Protein AF-A0A7V8YDK7-F1 (afdb_monomer_lite)

Secondary structure (DSSP, 8-state):
------S--HHHHTT--EEEEEEEEEEEETTEEEEEEEEEEEEEE-TT--SEETT-GGGEEEEEEEEEEEEEHHHHHHHHH-SSS-SEEEEEEEEETTEEEEEEEETTTTEEEEEEEEEEE-TTS-EEEEEEEEEETTEEESSHHHHHHHHHHHHH-SSS-SEEEETTEEEE-S---SSSS-------EEEEETTEEEEEESPPPHHHHS-PPSEEEEEEEEEEETTEEEEEEEEEEEETTSS-EEE-TTSHHHHHHTTSEEEEEE-SEEEE--TTTTS-------PPP-------------------------

pLDDT: mean 73.41, std 18.76, range [29.61, 96.94]

Foldseek 3Di:
DDDPPQPDDLVRQWQDKKWKKFAFAWEDDQQATKTKHIWTWTWGADVPAGAAELVDQNRTATGTAKTKIKGFQRRVVRLQCGDPQHQWDPWGWFFDFQWIWIWGARVVVRKTKIWIWGWDQDPQQWIKTATDWMAIPNDTDDQPCQVCVVVSCVRAVDQQGQWHDDRRIITGDSGSDPDHPPDDARWDDWGTDRTIIMTMGHDDDPVRVDDDFGWMWIAAHWYHYDQKIFGRKTKTKHQPPGHHHYDHPVCNVVCVVVPRIDIDIDTSDMDRHDPPNPPDPPPPDDDDDDDDDDDDDDDDDDDDDDDDDDDDDD

Sequence (314 aa):
HLPLKAPGGLAEAVGKPVGLEARDLVFHAQGAEIRVSYLSGTLVPAKGGDLVDLEVPSSFEVEIDALEVRISEQSLQGGMTGGDKPPFRDLTVRMDGDSILLDGHAAMMNLPFSFRANPRVTERGALVLELEKARVLGIGVRNFIGAFQKRIESAANKKGHLLDIDQDRLRINPFPFIGPPAIEAKFSSVEVHEHELVARLGELTALEEEKGEPGLVLTGGAIRTGSTVLLGVTLSLRAEHGGPLQIDPERMEQQIEQGYMKQSGRYTTLYLVAPDALKRDPAVSSSAPPGGTDAGNQPGKAPSASETTPAPDR

Structure (mmCIF, N/CA/C/O backbone):
data_AF-A0A7V8YDK7-F1
#
_entry.id   AF-A0A7V8YDK7-F1
#
loop_
_atom_site.group_PDB
_atom_site.id
_atom_site.type_symbol
_atom_site.label_atom_id
_atom_site.label_alt_id
_atom_site.label_comp_id
_atom_site.label_asym_id
_atom_site.label_entity_id
_atom_site.label_seq_id
_atom_site.pdbx_PDB_ins_code
_atom_site.Cartn_x
_atom_site.Cartn_y
_atom_site.Cartn_z
_atom_site.occupancy
_atom_site.B_iso_or_equiv
_atom_site.auth_seq_id
_atom_site.auth_comp_id
_atom_site.auth_asym_id
_atom_site.auth_atom_id
_atom_site.pdbx_PDB_model_num
ATOM 1 N N . HIS A 1 1 ? 39.967 -10.293 -32.160 1.00 36.84 1 HIS A N 1
ATOM 2 C CA . HIS A 1 1 ? 38.818 -9.463 -32.565 1.00 36.84 1 HIS A CA 1
ATOM 3 C C . HIS A 1 1 ? 37.604 -10.358 -32.757 1.00 36.84 1 HIS A C 1
ATOM 5 O O . HIS A 1 1 ? 37.483 -10.994 -33.794 1.00 36.84 1 HIS A O 1
ATOM 11 N N . LEU A 1 2 ? 36.759 -10.476 -31.732 1.00 29.61 2 LEU A N 1
ATOM 12 C CA . LEU A 1 2 ? 35.420 -11.054 -31.868 1.00 29.61 2 LEU A CA 1
ATOM 13 C C . LEU A 1 2 ? 34.464 -9.910 -32.237 1.00 29.61 2 LEU A C 1
ATOM 15 O O . LEU A 1 2 ? 34.575 -8.844 -31.625 1.00 29.61 2 LEU A O 1
ATOM 19 N N . PRO A 1 3 ? 33.559 -10.075 -33.213 1.00 37.09 3 PRO A N 1
ATOM 20 C CA . PRO A 1 3 ? 32.549 -9.066 -33.481 1.00 37.09 3 PRO A CA 1
ATOM 21 C C . PRO A 1 3 ? 31.519 -9.093 -32.345 1.00 37.09 3 PRO A C 1
ATOM 23 O O . PRO A 1 3 ? 30.729 -10.028 -32.229 1.00 37.09 3 PRO A O 1
ATOM 26 N N . LEU A 1 4 ? 31.536 -8.064 -31.494 1.00 33.66 4 LEU A N 1
ATOM 27 C CA . LEU A 1 4 ? 30.421 -7.742 -30.605 1.00 33.66 4 LEU A CA 1
ATOM 28 C C . LEU A 1 4 ? 29.256 -7.286 -31.489 1.00 33.66 4 LEU A C 1
ATOM 30 O O . LEU A 1 4 ? 29.172 -6.127 -31.888 1.00 33.66 4 LEU A O 1
ATOM 34 N N . LYS A 1 5 ? 28.378 -8.222 -31.848 1.00 39.53 5 LYS A N 1
ATOM 35 C CA . LYS A 1 5 ? 27.057 -7.895 -32.378 1.00 39.53 5 LYS A CA 1
ATOM 36 C C . LYS A 1 5 ? 26.301 -7.222 -31.227 1.00 39.53 5 LYS A C 1
ATOM 38 O O . LYS A 1 5 ? 26.055 -7.877 -30.217 1.00 39.53 5 LYS A O 1
ATOM 43 N N . ALA A 1 6 ? 26.022 -5.923 -31.336 1.00 41.91 6 ALA A N 1
ATOM 44 C CA . ALA A 1 6 ? 25.220 -5.209 -30.345 1.00 41.91 6 ALA A CA 1
ATOM 45 C C . ALA A 1 6 ? 23.882 -5.959 -30.161 1.00 41.91 6 ALA A C 1
ATOM 47 O O . ALA A 1 6 ? 23.212 -6.220 -31.167 1.00 41.91 6 ALA A O 1
ATOM 48 N N . PRO A 1 7 ? 23.507 -6.380 -28.940 1.00 44.97 7 PRO A N 1
ATOM 49 C CA . PRO A 1 7 ? 22.217 -7.012 -28.716 1.00 44.97 7 PRO A CA 1
ATOM 50 C C . PRO A 1 7 ? 21.121 -5.947 -28.834 1.00 44.97 7 PRO A C 1
ATOM 52 O O . PRO A 1 7 ? 21.023 -5.081 -27.975 1.00 44.97 7 PRO A O 1
ATOM 55 N N . GLY A 1 8 ? 20.320 -6.032 -29.898 1.00 54.59 8 GLY A N 1
ATOM 56 C CA . GLY A 1 8 ? 19.040 -5.338 -30.069 1.00 54.59 8 GLY A CA 1
ATOM 57 C C . GLY A 1 8 ? 19.110 -3.830 -30.322 1.00 54.59 8 GLY A C 1
ATOM 58 O O . GLY A 1 8 ? 19.598 -3.052 -29.509 1.00 54.59 8 GLY A O 1
ATOM 59 N N . GLY A 1 9 ? 18.576 -3.389 -31.463 1.00 65.19 9 GLY A N 1
ATOM 60 C CA . GLY A 1 9 ? 18.344 -1.963 -31.713 1.00 65.19 9 GLY A CA 1
ATOM 61 C C . GLY A 1 9 ? 17.179 -1.421 -30.877 1.00 65.19 9 GLY A C 1
ATOM 62 O O . GLY A 1 9 ? 16.334 -2.186 -30.418 1.00 65.19 9 GLY A O 1
ATOM 63 N N . LEU A 1 10 ? 17.088 -0.093 -30.735 1.00 65.25 10 LEU A N 1
ATOM 64 C CA . LEU A 1 10 ? 15.978 0.623 -30.074 1.00 65.25 10 LEU A CA 1
ATOM 65 C C . LEU A 1 10 ? 14.591 0.068 -30.450 1.00 65.25 10 LEU A C 1
ATOM 67 O O . LEU A 1 10 ? 13.766 -0.147 -29.571 1.00 65.25 10 LEU A O 1
ATOM 71 N N . ALA A 1 11 ? 14.371 -0.255 -31.728 1.00 68.50 11 ALA A N 1
ATOM 72 C CA . ALA A 1 11 ? 13.118 -0.823 -32.230 1.00 68.50 11 ALA A CA 1
ATOM 73 C C . ALA A 1 11 ? 12.744 -2.191 -31.625 1.00 68.50 11 ALA A C 1
ATOM 75 O O . ALA A 1 11 ? 11.569 -2.529 -31.566 1.00 68.50 11 ALA A O 1
ATOM 76 N N . GLU A 1 12 ? 13.719 -2.984 -31.173 1.00 72.88 12 GLU A N 1
ATOM 77 C CA . GLU A 1 12 ? 13.465 -4.277 -30.529 1.00 72.88 12 GLU A CA 1
ATOM 78 C C . GLU A 1 12 ? 13.206 -4.152 -29.026 1.00 72.88 12 GLU A C 1
ATOM 80 O O . GLU A 1 12 ? 12.703 -5.099 -28.427 1.00 72.88 12 GLU A O 1
ATOM 85 N N . ALA A 1 13 ? 13.596 -3.043 -28.398 1.00 72.69 13 ALA A N 1
ATOM 86 C CA . ALA A 1 13 ? 13.452 -2.817 -26.959 1.00 72.69 13 ALA A CA 1
ATOM 87 C C . ALA A 1 13 ? 12.259 -1.905 -26.620 1.00 72.69 13 ALA A C 1
ATOM 89 O O . ALA A 1 13 ? 11.680 -2.025 -25.543 1.00 72.69 13 ALA A O 1
ATOM 90 N N . VAL A 1 14 ? 11.874 -1.033 -27.555 1.00 78.50 14 VAL A N 1
ATOM 91 C CA . VAL A 1 14 ? 10.652 -0.218 -27.523 1.00 78.50 14 VAL A CA 1
ATOM 92 C C . VAL A 1 14 ? 9.409 -1.102 -27.408 1.00 78.50 14 VAL A C 1
ATOM 94 O O . VAL A 1 14 ? 9.318 -2.157 -28.035 1.00 78.50 14 VAL A O 1
ATOM 97 N N . GLY A 1 15 ? 8.455 -0.675 -26.580 1.00 80.69 15 GLY A N 1
ATOM 98 C CA . GLY A 1 15 ? 7.201 -1.391 -26.336 1.00 80.69 15 GLY A CA 1
ATOM 99 C C . GLY A 1 15 ? 7.329 -2.670 -25.500 1.00 80.69 15 GLY A C 1
ATOM 100 O O . GLY A 1 15 ? 6.311 -3.287 -25.193 1.00 80.69 15 GLY A O 1
ATOM 101 N N . LYS A 1 16 ? 8.545 -3.087 -25.115 1.00 87.00 16 LYS A N 1
ATOM 102 C CA . LYS A 1 16 ? 8.729 -4.237 -24.223 1.00 87.00 16 LYS A CA 1
ATOM 103 C C . LYS A 1 16 ? 8.537 -3.834 -22.758 1.00 87.00 16 LYS A C 1
ATOM 105 O O . LYS A 1 16 ? 9.036 -2.776 -22.369 1.00 87.00 16 LYS A O 1
ATOM 110 N N . PRO A 1 17 ? 7.905 -4.695 -21.941 1.00 90.19 17 PRO A N 1
ATOM 111 C CA . PRO A 1 17 ? 7.862 -4.502 -20.501 1.00 90.19 17 PRO A CA 1
ATOM 112 C C . PRO A 1 17 ? 9.265 -4.459 -19.891 1.00 90.19 17 PRO A C 1
ATOM 114 O O . PRO A 1 17 ? 10.200 -5.106 -20.378 1.00 90.19 17 PRO A O 1
ATOM 117 N N . VAL A 1 18 ? 9.392 -3.706 -18.807 1.00 90.56 18 VAL A N 1
ATOM 118 C CA . VAL A 1 18 ? 10.588 -3.658 -17.965 1.00 90.56 18 VAL A CA 1
ATOM 119 C C . VAL A 1 18 ? 10.281 -4.449 -16.701 1.00 90.56 18 VAL A C 1
ATOM 121 O O . VAL A 1 18 ? 9.333 -4.122 -15.997 1.00 90.56 18 VAL A O 1
ATOM 124 N N . GLY A 1 19 ? 11.057 -5.490 -16.412 1.00 91.56 19 GLY A N 1
ATOM 125 C CA . GLY A 1 19 ? 10.928 -6.251 -15.173 1.00 91.56 19 GLY A CA 1
ATOM 126 C C . GLY A 1 19 ? 11.215 -5.370 -13.962 1.00 91.56 19 GLY A C 1
ATOM 127 O O . GLY A 1 19 ? 12.108 -4.524 -14.011 1.00 91.56 19 GLY A O 1
ATOM 128 N N . LEU A 1 20 ? 10.455 -5.572 -12.896 1.00 90.81 20 LEU A N 1
ATOM 129 C CA . LEU A 1 20 ? 10.477 -4.795 -11.668 1.00 90.81 20 LEU A CA 1
ATOM 130 C C . LEU A 1 20 ? 10.608 -5.760 -10.490 1.00 90.81 20 LEU A C 1
ATOM 132 O O . LEU A 1 20 ? 9.746 -6.606 -10.282 1.00 90.81 20 LEU A O 1
ATOM 136 N N . GLU A 1 21 ? 11.661 -5.599 -9.699 1.00 90.75 21 GLU A N 1
ATOM 137 C CA . GLU A 1 21 ? 11.822 -6.291 -8.422 1.00 90.75 21 GLU A CA 1
ATOM 138 C C . GLU A 1 21 ? 12.184 -5.282 -7.343 1.00 90.75 21 GLU A C 1
ATOM 140 O O . GLU A 1 21 ? 13.037 -4.419 -7.551 1.00 90.75 21 GLU A O 1
ATOM 145 N N . ALA A 1 22 ? 11.574 -5.390 -6.171 1.00 88.25 22 ALA A N 1
ATOM 146 C CA . ALA A 1 22 ? 11.917 -4.552 -5.042 1.00 88.25 22 ALA A CA 1
ATOM 147 C C . ALA A 1 22 ? 11.916 -5.313 -3.722 1.00 88.25 22 ALA A C 1
ATOM 149 O O . ALA A 1 22 ? 11.142 -6.248 -3.521 1.00 88.25 22 ALA A O 1
ATOM 150 N N . ARG A 1 23 ? 12.794 -4.888 -2.815 1.00 89.00 23 ARG A N 1
ATOM 151 C CA . ARG A 1 23 ? 12.974 -5.465 -1.483 1.00 89.00 23 ARG A CA 1
ATOM 152 C C . ARG A 1 23 ? 13.162 -4.367 -0.459 1.00 89.00 23 ARG A C 1
ATOM 154 O O . ARG A 1 23 ? 13.917 -3.426 -0.706 1.00 89.00 23 ARG A O 1
ATOM 161 N N . ASP A 1 24 ? 12.498 -4.521 0.682 1.00 88.75 24 ASP A N 1
ATOM 162 C CA . ASP A 1 24 ? 12.558 -3.589 1.810 1.00 88.75 24 ASP A CA 1
ATOM 163 C C . ASP A 1 24 ? 12.412 -2.122 1.366 1.00 88.75 24 ASP A C 1
ATOM 165 O O . ASP A 1 24 ? 13.267 -1.272 1.635 1.00 88.75 24 ASP A O 1
ATOM 169 N N . LEU A 1 25 ? 11.327 -1.826 0.648 1.00 87.19 25 LEU A N 1
ATOM 170 C CA . LEU A 1 25 ? 10.961 -0.451 0.332 1.00 87.19 25 LEU A CA 1
ATOM 171 C C . LEU A 1 25 ? 10.114 0.139 1.450 1.00 87.19 25 LEU A C 1
ATOM 173 O O . LEU A 1 25 ? 9.298 -0.541 2.076 1.00 87.19 25 LEU A O 1
ATOM 177 N N . VAL A 1 26 ? 10.256 1.439 1.649 1.00 88.25 26 VAL A N 1
ATOM 178 C CA . VAL A 1 26 ? 9.388 2.212 2.526 1.00 88.25 26 VAL A CA 1
ATOM 179 C C . VAL A 1 26 ? 8.804 3.364 1.729 1.00 88.25 26 VAL A C 1
ATOM 181 O O . VAL A 1 26 ? 9.540 4.195 1.199 1.00 88.25 26 VAL A O 1
ATOM 184 N N . PHE A 1 27 ? 7.478 3.409 1.668 1.00 84.06 27 PHE A N 1
ATOM 185 C CA . PHE A 1 27 ? 6.721 4.500 1.075 1.00 84.06 27 PHE A CA 1
ATOM 186 C C . PHE A 1 27 ? 6.129 5.367 2.178 1.00 84.06 27 PHE A C 1
ATOM 188 O O . PHE A 1 27 ? 5.518 4.856 3.118 1.00 84.06 27 PHE A O 1
ATOM 195 N N . HIS A 1 28 ? 6.262 6.681 2.037 1.00 80.06 28 HIS A N 1
ATOM 196 C CA . HIS A 1 28 ? 5.581 7.637 2.907 1.00 80.06 28 HIS A CA 1
ATOM 197 C C . HIS A 1 28 ? 4.391 8.219 2.170 1.00 80.06 28 HIS A C 1
ATOM 199 O O . HIS A 1 28 ? 4.539 8.800 1.099 1.00 80.06 28 HIS A O 1
ATOM 205 N N . ALA A 1 29 ? 3.205 8.082 2.752 1.00 74.25 29 ALA A N 1
ATOM 206 C CA . ALA A 1 29 ? 2.006 8.689 2.206 1.00 74.25 29 ALA A CA 1
ATOM 207 C C . ALA A 1 29 ? 1.092 9.159 3.333 1.00 74.25 29 ALA A C 1
ATOM 209 O O . ALA A 1 29 ? 0.622 8.366 4.144 1.00 74.25 29 ALA A O 1
ATOM 210 N N . GLN A 1 30 ? 0.814 10.465 3.364 1.00 73.25 30 GLN A N 1
ATOM 211 C CA . GLN A 1 30 ? -0.229 11.057 4.215 1.00 73.25 30 GLN A CA 1
ATOM 212 C C . GLN A 1 30 ? -0.104 10.718 5.706 1.00 73.25 30 GLN A C 1
ATOM 214 O O . GLN A 1 30 ? -1.088 10.429 6.382 1.00 73.25 30 GLN A O 1
ATOM 219 N N . GLY A 1 31 ? 1.123 10.761 6.225 1.00 77.19 31 GLY A N 1
ATOM 220 C CA . GLY A 1 31 ? 1.405 10.463 7.630 1.00 77.19 31 GLY A CA 1
ATOM 221 C C . GLY A 1 31 ? 1.482 8.970 7.954 1.00 77.19 31 GLY A C 1
ATOM 222 O O . GLY A 1 31 ? 1.648 8.631 9.122 1.00 77.19 31 GLY A O 1
ATOM 223 N N . ALA A 1 32 ? 1.391 8.092 6.953 1.00 84.44 32 ALA A N 1
ATOM 224 C CA . ALA A 1 32 ? 1.609 6.661 7.095 1.00 84.44 32 ALA A CA 1
ATOM 225 C C . ALA A 1 32 ? 2.930 6.224 6.451 1.00 84.44 32 ALA A C 1
ATOM 227 O O . ALA A 1 32 ? 3.281 6.675 5.358 1.00 84.44 32 ALA A O 1
ATOM 228 N N . GLU A 1 33 ? 3.616 5.298 7.119 1.00 88.31 33 GLU A N 1
ATOM 229 C CA . GLU A 1 33 ? 4.762 4.564 6.585 1.00 88.31 33 GLU A CA 1
ATOM 230 C C . GLU A 1 33 ? 4.293 3.185 6.102 1.00 88.31 33 GLU A C 1
ATOM 232 O O . GLU A 1 33 ? 3.793 2.372 6.883 1.00 88.31 33 GLU A O 1
ATOM 237 N N . ILE A 1 34 ? 4.439 2.911 4.814 1.00 89.25 34 ILE A N 1
ATOM 238 C CA . ILE A 1 34 ? 3.985 1.676 4.182 1.00 89.25 34 ILE A CA 1
ATOM 239 C C . ILE A 1 34 ? 5.224 0.890 3.789 1.00 89.25 34 ILE A C 1
ATOM 241 O O . ILE A 1 34 ? 6.004 1.324 2.940 1.00 89.25 34 ILE A O 1
ATOM 245 N N . ARG A 1 35 ? 5.424 -0.262 4.427 1.00 91.88 35 ARG A N 1
ATOM 246 C CA . ARG A 1 35 ? 6.592 -1.103 4.177 1.00 91.88 35 ARG A CA 1
ATOM 247 C C . ARG A 1 35 ? 6.248 -2.138 3.131 1.00 91.88 35 ARG A C 1
ATOM 249 O O . ARG A 1 35 ? 5.309 -2.906 3.308 1.00 91.88 35 ARG A O 1
ATOM 256 N N . VAL A 1 36 ? 7.020 -2.187 2.062 1.00 91.25 36 VAL A N 1
ATOM 257 C CA . VAL A 1 36 ? 6.948 -3.254 1.070 1.00 91.25 36 VAL A CA 1
ATOM 258 C C . VAL A 1 36 ? 8.141 -4.160 1.298 1.00 91.25 36 VAL A C 1
ATOM 260 O O . VAL A 1 36 ? 9.280 -3.780 1.040 1.00 91.25 36 VAL A O 1
ATOM 263 N N . SER A 1 37 ? 7.873 -5.353 1.819 1.00 91.31 37 SER A N 1
ATOM 264 C CA . SER A 1 37 ? 8.931 -6.327 2.113 1.00 91.31 37 SER A CA 1
ATOM 265 C C . SER A 1 37 ? 9.485 -6.906 0.814 1.00 91.31 37 SER A C 1
ATOM 267 O O . SER A 1 37 ? 10.695 -7.046 0.647 1.00 91.31 37 SER A O 1
ATOM 269 N N . TYR A 1 38 ? 8.585 -7.173 -0.132 1.00 90.12 38 TYR A N 1
ATOM 270 C CA . TYR A 1 38 ? 8.907 -7.646 -1.467 1.00 90.12 38 TYR A CA 1
ATOM 271 C C . TYR A 1 38 ? 7.867 -7.166 -2.484 1.00 90.12 38 TYR A C 1
ATOM 273 O O . TYR A 1 38 ? 6.687 -7.062 -2.142 1.00 90.12 38 TYR A O 1
ATOM 281 N N . LEU A 1 39 ? 8.306 -6.910 -3.716 1.00 90.62 39 LEU A N 1
ATOM 282 C CA . LEU A 1 39 ? 7.466 -6.653 -4.885 1.00 90.62 39 LEU A CA 1
ATOM 283 C C . LEU A 1 39 ? 8.131 -7.265 -6.127 1.00 90.62 39 LEU A C 1
ATOM 285 O O . LEU A 1 39 ? 9.279 -6.930 -6.414 1.00 90.62 39 LEU A O 1
ATOM 289 N N . SER A 1 40 ? 7.407 -8.090 -6.883 1.00 91.25 40 SER A N 1
ATOM 290 C CA . SER A 1 40 ? 7.703 -8.425 -8.284 1.00 91.25 40 SER A CA 1
ATOM 291 C C . SER A 1 40 ? 6.627 -7.883 -9.201 1.00 91.25 40 SER A C 1
ATOM 293 O O . SER A 1 40 ? 5.446 -7.801 -8.852 1.00 91.25 40 SER A O 1
ATOM 295 N N . GLY A 1 41 ? 7.038 -7.536 -10.410 1.00 91.38 41 GLY A N 1
ATOM 296 C CA . GLY A 1 41 ? 6.113 -7.161 -11.454 1.00 91.38 41 GLY A CA 1
ATOM 297 C C . GLY A 1 41 ? 6.806 -6.712 -12.723 1.00 91.38 41 GLY A C 1
ATOM 298 O O . GLY A 1 41 ? 7.991 -6.969 -12.962 1.00 91.38 41 GLY A O 1
ATOM 299 N N . THR A 1 42 ? 6.063 -5.959 -13.524 1.00 92.12 42 THR A N 1
ATOM 300 C CA . THR A 1 42 ? 6.571 -5.320 -14.730 1.00 92.12 42 THR A CA 1
ATOM 301 C C . THR A 1 42 ? 6.024 -3.905 -14.895 1.00 92.12 42 THR A C 1
ATOM 303 O O . THR A 1 42 ? 4.900 -3.586 -14.511 1.00 92.12 42 THR A O 1
ATOM 306 N N . LEU A 1 43 ? 6.843 -3.034 -15.478 1.00 90.62 43 LEU A N 1
ATOM 307 C CA . LEU A 1 43 ? 6.427 -1.736 -15.989 1.00 90.62 43 LEU A CA 1
ATOM 308 C C . LEU A 1 43 ? 6.056 -1.917 -17.459 1.00 90.62 43 LEU A C 1
ATOM 310 O O . LEU A 1 43 ? 6.914 -2.247 -18.286 1.00 90.62 43 LEU A O 1
ATOM 314 N N . VAL A 1 44 ? 4.790 -1.697 -17.789 1.00 90.06 44 VAL A N 1
ATOM 315 C CA . VAL A 1 44 ? 4.258 -1.842 -19.145 1.00 90.06 44 VAL A CA 1
ATOM 316 C C . VAL A 1 44 ? 4.037 -0.451 -19.731 1.00 90.06 44 VAL A C 1
ATOM 318 O O . VAL A 1 44 ? 3.344 0.352 -19.110 1.00 90.06 44 VAL A O 1
ATOM 321 N N . PRO A 1 45 ? 4.593 -0.114 -20.909 1.00 88.25 45 PRO A N 1
ATOM 322 C CA . PRO A 1 45 ? 4.290 1.154 -21.564 1.00 88.25 45 PRO A CA 1
ATOM 323 C C . PRO A 1 45 ? 2.778 1.344 -21.738 1.00 88.25 45 PRO A C 1
ATOM 325 O O . PRO A 1 45 ? 2.076 0.444 -22.202 1.00 88.25 45 PRO A O 1
ATOM 328 N N . ALA A 1 46 ? 2.277 2.527 -21.390 1.00 85.06 46 ALA A N 1
ATOM 329 C CA . ALA A 1 46 ? 0.865 2.853 -21.512 1.00 85.06 46 ALA A CA 1
ATOM 330 C C . ALA A 1 46 ? 0.410 2.743 -22.975 1.00 85.06 46 ALA A C 1
ATOM 332 O O . ALA A 1 46 ? 1.178 2.961 -23.916 1.00 85.06 46 ALA A O 1
ATOM 333 N N . LYS A 1 47 ? -0.870 2.428 -23.189 1.00 74.81 47 LYS A N 1
ATOM 334 C CA . LYS A 1 47 ? -1.421 2.158 -24.524 1.00 74.81 47 LYS A CA 1
ATOM 335 C C . LYS A 1 47 ? -1.144 3.303 -25.515 1.00 74.81 47 LYS A C 1
ATOM 337 O O . LYS A 1 47 ? -1.700 4.392 -25.397 1.00 74.81 47 LYS A O 1
ATOM 342 N N . GLY A 1 48 ? -0.337 3.022 -26.542 1.00 70.75 48 GLY A N 1
ATOM 343 C CA . GLY A 1 48 ? 0.053 3.986 -27.583 1.00 70.75 48 GLY A CA 1
ATOM 344 C C . GLY A 1 48 ? 1.327 4.789 -27.285 1.00 70.75 48 GLY A C 1
ATOM 345 O O . GLY A 1 48 ? 1.704 5.625 -28.113 1.00 70.75 48 GLY A O 1
ATOM 346 N N . GLY A 1 49 ? 1.961 4.536 -26.137 1.00 72.75 49 GLY A N 1
ATOM 347 C CA . GLY A 1 49 ? 3.317 4.949 -25.799 1.00 72.75 49 GLY A CA 1
ATOM 348 C C . GLY A 1 49 ? 4.351 3.894 -26.198 1.00 72.75 49 GLY A C 1
ATOM 349 O O . GLY A 1 49 ? 4.049 2.708 -26.301 1.00 72.75 49 GLY A O 1
ATOM 350 N N . ASP A 1 50 ? 5.579 4.355 -26.425 1.00 75.38 50 ASP A N 1
ATOM 351 C CA . ASP A 1 50 ? 6.670 3.528 -26.952 1.00 75.38 50 ASP A CA 1
ATOM 352 C C . ASP A 1 50 ? 7.690 3.136 -25.864 1.00 75.38 50 ASP A C 1
ATOM 354 O O . ASP A 1 50 ? 8.464 2.196 -26.041 1.00 75.38 50 ASP A O 1
ATOM 358 N N . LEU A 1 51 ? 7.713 3.841 -24.727 1.00 85.50 51 LEU A N 1
ATOM 359 C CA . LEU A 1 51 ? 8.713 3.671 -23.670 1.00 85.50 51 LEU A CA 1
ATOM 360 C C . LEU A 1 51 ? 8.112 3.896 -22.282 1.00 85.50 51 LEU A C 1
ATOM 362 O O . LEU A 1 51 ? 7.234 4.741 -22.121 1.00 85.50 51 LEU A O 1
ATOM 366 N N . VAL A 1 52 ? 8.674 3.197 -21.295 1.00 87.06 52 VAL A N 1
ATOM 367 C CA . VAL A 1 52 ? 8.533 3.530 -19.874 1.00 87.06 52 VAL A CA 1
ATOM 368 C C . VAL A 1 52 ? 9.382 4.772 -19.604 1.00 87.06 52 VAL A C 1
ATOM 370 O O . VAL A 1 52 ? 10.601 4.723 -19.752 1.00 87.06 52 VAL A O 1
ATOM 373 N N . ASP A 1 53 ? 8.757 5.885 -19.242 1.00 86.06 53 ASP A N 1
ATOM 374 C CA . ASP A 1 53 ? 9.421 7.148 -18.916 1.00 86.06 53 ASP A CA 1
ATOM 375 C C . ASP A 1 53 ? 9.264 7.434 -17.420 1.00 86.06 53 ASP A C 1
ATOM 377 O O . ASP A 1 53 ? 8.163 7.717 -16.949 1.00 86.06 53 ASP A O 1
ATOM 381 N N . LEU A 1 54 ? 10.362 7.328 -16.665 1.00 79.75 54 LEU A N 1
ATOM 382 C CA . LEU A 1 54 ? 10.331 7.442 -15.201 1.00 79.75 54 LEU A CA 1
ATOM 383 C C . LEU A 1 54 ? 10.006 8.863 -14.715 1.00 79.75 54 LEU A C 1
ATOM 385 O O . LEU A 1 54 ? 9.616 9.027 -13.562 1.00 79.75 54 LEU A O 1
ATOM 389 N N . GLU A 1 55 ? 10.135 9.874 -15.578 1.00 77.81 55 GLU A N 1
ATOM 390 C CA . GLU A 1 55 ? 9.772 11.268 -15.277 1.00 77.81 55 GLU A CA 1
ATOM 391 C C . GLU A 1 55 ? 8.331 11.594 -15.672 1.00 77.81 55 GLU A C 1
ATOM 393 O O . GLU A 1 55 ? 7.771 12.605 -15.246 1.00 77.81 55 GLU A O 1
ATOM 398 N N . VAL A 1 56 ? 7.703 10.724 -16.467 1.00 80.88 56 VAL A N 1
ATOM 399 C CA . VAL A 1 56 ? 6.310 10.855 -16.887 1.00 80.88 56 VAL A CA 1
ATOM 400 C C . VAL A 1 56 ? 5.547 9.625 -16.400 1.00 80.88 56 VAL A C 1
ATOM 402 O O . VAL A 1 56 ? 5.354 8.678 -17.162 1.00 80.88 56 VAL A O 1
ATOM 405 N N . PRO A 1 57 ? 5.050 9.631 -15.152 1.00 76.38 57 PRO A N 1
ATOM 406 C CA . PRO A 1 57 ? 4.345 8.495 -14.560 1.00 76.38 57 PRO A CA 1
ATOM 407 C C . PRO A 1 57 ? 3.142 7.979 -15.377 1.00 76.38 57 PRO A C 1
ATOM 409 O O . PRO A 1 57 ? 2.787 6.811 -15.292 1.00 76.38 57 PRO A O 1
ATOM 412 N N . SER A 1 58 ? 2.528 8.825 -16.219 1.00 81.50 58 SER A N 1
ATOM 413 C CA . SER A 1 58 ? 1.454 8.452 -17.162 1.00 81.50 58 SER A CA 1
ATOM 414 C C . SER A 1 58 ? 1.902 7.636 -18.371 1.00 81.50 58 SER A C 1
ATOM 416 O O . SER A 1 58 ? 1.056 7.181 -19.140 1.00 81.50 58 SER A O 1
ATOM 418 N N . SER A 1 59 ? 3.207 7.468 -18.569 1.00 83.06 59 SER A N 1
ATOM 419 C CA . SER A 1 59 ? 3.770 6.742 -19.705 1.00 83.06 59 SER A CA 1
ATOM 420 C C . SER A 1 59 ? 3.802 5.228 -19.508 1.00 83.06 59 SER A C 1
ATOM 422 O O . SER A 1 59 ? 4.063 4.510 -20.472 1.00 83.06 59 SER A O 1
ATOM 424 N N . PHE A 1 60 ? 3.522 4.732 -18.300 1.00 86.38 60 PHE A N 1
ATOM 425 C CA . PHE A 1 60 ? 3.526 3.307 -17.994 1.00 86.38 60 PHE A CA 1
ATOM 426 C C . PHE A 1 60 ? 2.472 2.923 -16.952 1.00 86.38 60 PHE A C 1
ATOM 428 O O . PHE A 1 60 ? 1.975 3.746 -16.185 1.00 86.38 60 PHE A O 1
ATOM 435 N N . GLU A 1 61 ? 2.142 1.640 -16.944 1.00 86.12 61 GLU A N 1
ATOM 436 C CA . GLU A 1 61 ? 1.347 0.954 -15.934 1.00 86.12 61 GLU A CA 1
ATOM 437 C C . GLU A 1 61 ? 2.266 -0.007 -15.167 1.00 86.12 61 GLU A C 1
ATOM 439 O O . GLU A 1 61 ? 3.288 -0.453 -15.693 1.00 86.12 61 GLU A O 1
ATOM 444 N N . VAL A 1 62 ? 1.930 -0.297 -13.909 1.00 87.06 62 VAL A N 1
ATOM 445 C CA . VAL A 1 62 ? 2.663 -1.270 -13.089 1.00 87.06 62 VAL A CA 1
ATOM 446 C C . VAL A 1 62 ? 1.780 -2.497 -12.926 1.00 87.06 62 VAL A C 1
ATOM 448 O O . VAL A 1 62 ? 0.749 -2.434 -12.256 1.00 87.06 62 VAL A O 1
ATOM 451 N N . GLU A 1 63 ? 2.189 -3.607 -13.525 1.00 88.75 63 GLU A N 1
ATOM 452 C CA . GLU A 1 63 ? 1.570 -4.912 -13.312 1.00 88.75 63 GLU A CA 1
ATOM 453 C C . GLU A 1 63 ? 2.332 -5.620 -12.193 1.00 88.75 63 GLU A C 1
ATOM 455 O O . GLU A 1 63 ? 3.541 -5.803 -12.295 1.00 88.75 63 GLU A O 1
ATOM 460 N N . ILE A 1 64 ? 1.646 -5.963 -11.102 1.00 89.38 64 ILE A N 1
ATOM 461 C CA . ILE A 1 64 ? 2.257 -6.611 -9.936 1.00 89.38 64 ILE A CA 1
ATOM 462 C C . ILE A 1 64 ? 1.943 -8.104 -9.983 1.00 89.38 64 ILE A C 1
ATOM 464 O O . ILE A 1 64 ? 0.770 -8.480 -10.020 1.00 89.38 64 ILE A O 1
ATOM 468 N N . ASP A 1 65 ? 2.989 -8.924 -9.919 1.00 90.12 65 ASP A N 1
ATOM 469 C CA . ASP A 1 65 ? 2.895 -10.384 -9.899 1.00 90.12 65 ASP A CA 1
ATOM 470 C C . ASP A 1 65 ? 2.804 -10.908 -8.461 1.00 90.12 65 ASP A C 1
ATOM 472 O O . ASP A 1 65 ? 1.891 -11.671 -8.134 1.00 90.12 65 ASP A O 1
ATOM 476 N N . ALA A 1 66 ? 3.703 -10.446 -7.585 1.00 91.50 66 ALA A N 1
ATOM 477 C CA . ALA A 1 66 ? 3.665 -10.721 -6.155 1.00 91.50 66 ALA A CA 1
ATOM 478 C C . ALA A 1 66 ? 4.053 -9.487 -5.335 1.00 91.50 66 ALA A C 1
ATOM 480 O O . ALA A 1 66 ? 4.853 -8.646 -5.745 1.00 91.50 66 ALA A O 1
ATOM 481 N N . LEU A 1 67 ? 3.456 -9.355 -4.154 1.00 91.56 67 LEU A N 1
ATOM 482 C CA . LEU A 1 67 ? 3.682 -8.216 -3.271 1.00 91.56 67 LEU A CA 1
ATOM 483 C C . LEU A 1 67 ? 3.367 -8.589 -1.826 1.00 91.56 67 LEU A C 1
ATOM 485 O O . LEU A 1 67 ? 2.317 -9.166 -1.547 1.00 91.56 67 LEU A O 1
ATOM 489 N N . GLU A 1 68 ? 4.220 -8.157 -0.899 1.00 93.38 68 GLU A N 1
ATOM 490 C CA . GLU A 1 68 ? 3.920 -8.158 0.533 1.00 93.38 68 GLU A CA 1
ATOM 491 C C . GLU A 1 68 ? 4.051 -6.747 1.111 1.00 93.38 68 GLU A C 1
ATOM 493 O O . GLU A 1 68 ? 5.137 -6.159 1.136 1.00 93.38 68 GLU A O 1
ATOM 498 N N . VAL A 1 69 ? 2.935 -6.231 1.626 1.00 93.19 69 VAL A N 1
ATOM 499 C CA . VAL A 1 69 ? 2.862 -4.946 2.323 1.00 93.19 69 VAL A CA 1
ATOM 500 C C . VAL A 1 69 ? 2.678 -5.185 3.814 1.00 93.19 69 VAL A C 1
ATOM 502 O O . VAL A 1 69 ? 1.833 -5.982 4.222 1.00 93.19 69 VAL A O 1
ATOM 505 N N . ARG A 1 70 ? 3.428 -4.446 4.629 1.00 94.38 70 ARG A N 1
ATOM 506 C CA . ARG A 1 70 ? 3.277 -4.378 6.081 1.00 94.38 70 ARG A CA 1
ATOM 507 C C . ARG A 1 70 ? 2.902 -2.959 6.490 1.00 94.38 70 ARG A C 1
ATOM 509 O O . ARG A 1 70 ? 3.557 -1.991 6.096 1.00 94.38 70 ARG A O 1
ATOM 516 N N . ILE A 1 71 ? 1.829 -2.840 7.265 1.00 93.88 71 ILE A N 1
ATOM 517 C CA . ILE A 1 71 ? 1.303 -1.563 7.751 1.00 93.88 71 ILE A CA 1
ATOM 518 C C . ILE A 1 71 ? 1.239 -1.628 9.274 1.00 93.88 71 ILE A C 1
ATOM 520 O O . ILE A 1 71 ? 0.457 -2.398 9.828 1.00 93.88 71 ILE A O 1
ATOM 524 N N . SER A 1 72 ? 2.057 -0.831 9.956 1.00 95.25 72 SER A N 1
ATOM 525 C CA . SER A 1 72 ? 2.071 -0.807 11.420 1.00 95.25 72 SER A CA 1
ATOM 526 C C . SER A 1 72 ? 0.829 -0.130 12.005 1.00 95.25 72 SER A C 1
ATOM 528 O O . SER A 1 72 ? 0.134 0.635 11.328 1.00 95.25 72 SER A O 1
ATOM 530 N N . GLU A 1 73 ? 0.579 -0.358 13.296 1.00 95.38 73 GLU A N 1
ATOM 531 C CA . GLU A 1 73 ? -0.428 0.381 14.074 1.00 95.38 73 GLU A CA 1
ATOM 532 C C . GLU A 1 73 ? -0.277 1.900 13.916 1.00 95.38 73 GLU A C 1
ATOM 534 O O . GLU A 1 73 ? -1.248 2.604 13.634 1.00 95.38 73 GLU A O 1
ATOM 539 N N . GLN A 1 74 ? 0.958 2.399 14.032 1.00 93.75 74 GLN A N 1
ATOM 540 C CA . GLN A 1 74 ? 1.270 3.818 13.894 1.00 93.75 74 GLN A CA 1
ATOM 541 C C . GLN A 1 74 ? 0.953 4.331 12.487 1.00 93.75 74 GLN A C 1
ATOM 543 O O . GLN A 1 74 ? 0.420 5.430 12.349 1.00 93.75 74 GLN A O 1
ATOM 548 N N . SER A 1 75 ? 1.244 3.548 11.448 1.00 91.38 75 SER A N 1
ATOM 549 C CA . SER A 1 75 ? 0.952 3.940 10.068 1.00 91.38 75 SER A CA 1
ATOM 550 C C . SER A 1 75 ? -0.544 3.953 9.777 1.00 91.38 75 SER A C 1
ATOM 552 O O . SER A 1 75 ? -1.028 4.883 9.134 1.00 91.38 75 SER A O 1
ATOM 554 N N . LEU A 1 76 ? -1.301 2.978 10.293 1.00 91.56 76 LEU A N 1
ATOM 555 C CA . LEU A 1 76 ? -2.764 3.006 10.223 1.00 91.56 76 LEU A CA 1
ATOM 556 C C . LEU A 1 76 ? -3.323 4.229 10.954 1.00 91.56 76 LEU A C 1
ATOM 558 O O . LEU A 1 76 ? -4.155 4.946 10.401 1.00 91.56 76 LEU A O 1
ATOM 562 N N . GLN A 1 77 ? -2.837 4.511 12.164 1.00 92.31 77 GLN A N 1
ATOM 563 C CA . GLN A 1 77 ? -3.241 5.688 12.928 1.00 92.31 77 GLN A CA 1
ATOM 564 C C . GLN A 1 77 ? -2.936 6.982 12.166 1.00 92.31 77 GLN A C 1
ATOM 566 O O . GLN A 1 77 ? -3.809 7.842 12.034 1.00 92.31 77 GLN A O 1
ATOM 571 N N . GLY A 1 78 ? -1.715 7.108 11.644 1.00 88.81 78 GLY A N 1
ATOM 572 C CA . GLY A 1 78 ? -1.251 8.256 10.877 1.00 88.81 78 GLY A CA 1
ATOM 573 C C . GLY A 1 78 ? -2.084 8.486 9.621 1.00 88.81 78 GLY A C 1
ATOM 574 O O . GLY A 1 78 ? -2.597 9.583 9.433 1.00 88.81 78 GLY A O 1
ATOM 575 N N . GLY A 1 79 ? -2.339 7.450 8.820 1.00 84.56 79 GLY A N 1
ATOM 576 C CA . GLY A 1 79 ? -3.166 7.588 7.617 1.00 84.56 79 GLY A CA 1
ATOM 577 C C . GLY A 1 79 ? -4.653 7.842 7.892 1.00 84.56 79 GLY A C 1
ATOM 578 O O . GLY A 1 79 ? -5.333 8.440 7.063 1.00 84.56 79 GLY A O 1
ATOM 579 N N . MET A 1 80 ? -5.172 7.438 9.057 1.00 86.19 80 MET A N 1
ATOM 580 C CA . MET A 1 80 ? -6.561 7.698 9.468 1.00 86.19 80 MET A CA 1
ATOM 581 C C . MET A 1 80 ? -6.772 9.074 10.117 1.00 86.19 80 MET A C 1
ATOM 583 O O . MET A 1 80 ? -7.905 9.561 10.179 1.00 86.19 80 MET A O 1
ATOM 587 N N . THR A 1 81 ? -5.701 9.691 10.620 1.00 87.94 81 THR A N 1
ATOM 588 C CA . THR A 1 81 ? -5.727 11.009 11.280 1.00 87.94 81 THR A CA 1
ATOM 589 C C . THR A 1 81 ? -5.015 12.101 10.480 1.00 87.94 81 THR A C 1
ATOM 591 O O . THR A 1 81 ? -5.088 13.272 10.851 1.00 87.94 81 THR A O 1
ATOM 594 N N . GLY A 1 82 ? -4.349 11.737 9.384 1.00 81.06 82 GLY A N 1
ATOM 595 C CA . GLY A 1 82 ? -3.599 12.633 8.513 1.00 81.06 82 GLY A CA 1
ATOM 596 C C . GLY A 1 82 ? -4.453 13.372 7.478 1.00 81.06 82 GLY A C 1
ATOM 597 O O . GLY A 1 82 ? -5.604 13.028 7.206 1.00 81.06 82 GLY A O 1
ATOM 598 N N . GLY A 1 83 ? -3.853 14.400 6.872 1.00 75.69 83 GLY A N 1
ATOM 599 C CA . GLY A 1 83 ? -4.479 15.255 5.858 1.00 75.69 83 GLY A CA 1
ATOM 600 C C . GLY A 1 83 ? -5.231 16.466 6.427 1.00 75.69 83 GLY A C 1
ATOM 601 O O . GLY A 1 83 ? -5.350 16.643 7.635 1.00 75.69 83 GLY A O 1
ATOM 602 N N . ASP A 1 84 ? -5.751 17.322 5.541 1.00 74.19 84 ASP A N 1
ATOM 603 C CA . ASP A 1 84 ? -6.392 18.593 5.932 1.00 74.19 84 ASP A CA 1
ATOM 604 C C . ASP A 1 84 ? -7.743 18.413 6.645 1.00 74.19 84 ASP A C 1
ATOM 606 O O . ASP A 1 84 ? -8.199 19.291 7.380 1.00 74.19 84 ASP A O 1
ATOM 610 N N . LYS A 1 85 ? -8.440 17.307 6.362 1.00 77.25 85 LYS A N 1
ATOM 611 C CA . LYS A 1 85 ? -9.780 17.002 6.884 1.00 77.25 85 LYS A CA 1
ATOM 612 C C . LYS A 1 85 ? -9.876 15.522 7.254 1.00 77.25 85 LYS A C 1
ATOM 614 O O . LYS A 1 85 ? -10.591 14.787 6.577 1.00 77.25 85 LYS A O 1
ATOM 619 N N . PRO A 1 86 ? -9.164 15.068 8.293 1.00 81.62 86 PRO A N 1
ATOM 620 C CA . PRO A 1 86 ? -9.165 13.659 8.639 1.00 81.62 86 PRO A CA 1
ATOM 621 C C . PRO A 1 86 ? -10.559 13.214 9.112 1.00 81.62 86 PRO A C 1
ATOM 623 O O . PRO A 1 86 ? -11.264 13.986 9.776 1.00 81.62 86 PRO A O 1
ATOM 626 N N . PRO A 1 87 ? -10.985 11.977 8.802 1.00 79.50 87 PRO A N 1
ATOM 627 C CA . PRO A 1 87 ? -12.262 11.445 9.276 1.00 79.50 87 PRO A CA 1
ATOM 628 C C . PRO A 1 87 ? -12.269 11.230 10.799 1.00 79.50 87 PRO A C 1
ATOM 630 O O . PRO A 1 87 ? -13.323 11.332 11.442 1.00 79.50 87 PRO A O 1
ATOM 633 N N . PHE A 1 88 ? -11.094 10.987 11.386 1.00 87.50 88 PHE A N 1
ATOM 634 C CA . PHE A 1 88 ? -10.912 10.671 12.798 1.00 87.50 88 PHE A CA 1
ATOM 635 C C . PHE A 1 88 ? -9.852 11.567 13.449 1.00 87.50 88 PHE A C 1
ATOM 637 O O . PHE A 1 88 ? -8.959 12.088 12.787 1.00 87.50 88 PHE A O 1
ATOM 644 N N . ARG A 1 89 ? -9.951 11.746 14.766 1.00 90.69 89 ARG A N 1
ATOM 645 C CA . ARG A 1 89 ? -8.952 12.426 15.602 1.00 90.69 89 ARG A CA 1
ATOM 646 C C . ARG A 1 89 ? -8.804 11.708 16.935 1.00 90.69 89 ARG A C 1
ATOM 648 O O . ARG A 1 89 ? -9.701 10.957 17.319 1.00 90.69 89 ARG A O 1
ATOM 655 N N . ASP A 1 90 ? -7.696 11.961 17.629 1.00 93.62 90 ASP A N 1
ATOM 656 C CA . ASP A 1 90 ? -7.362 11.307 18.904 1.00 93.62 90 ASP A CA 1
ATOM 657 C C . ASP A 1 90 ? -7.481 9.775 18.809 1.00 93.62 90 ASP A C 1
ATOM 659 O O . ASP A 1 90 ? -7.931 9.110 19.739 1.00 93.62 90 ASP A O 1
ATOM 663 N N . LEU A 1 91 ? -7.160 9.233 17.629 1.00 93.19 91 LEU A N 1
ATOM 664 C CA . LEU A 1 91 ? -7.296 7.821 17.313 1.00 93.19 91 LEU A CA 1
ATOM 665 C C . LEU A 1 91 ? -6.119 7.050 17.900 1.00 93.19 91 LEU A C 1
ATOM 667 O O . LEU A 1 91 ? -4.971 7.439 17.716 1.00 93.19 91 LEU A O 1
ATOM 671 N N . THR A 1 92 ? -6.420 5.932 18.537 1.00 96.38 92 THR A N 1
ATOM 672 C CA . THR A 1 92 ? -5.481 4.881 18.907 1.00 96.38 92 THR A CA 1
ATOM 673 C C . THR A 1 92 ? -5.829 3.643 18.095 1.00 96.38 92 THR A C 1
ATOM 675 O O . THR A 1 92 ? -6.992 3.234 18.057 1.00 96.38 92 THR A O 1
ATOM 678 N N . VAL A 1 93 ? -4.827 3.059 17.443 1.00 95.44 93 VAL A N 1
ATOM 679 C CA . VAL A 1 93 ? -4.947 1.799 16.701 1.00 95.44 93 VAL A CA 1
ATOM 680 C C . VAL A 1 93 ? -4.160 0.731 17.441 1.00 95.44 93 VAL A C 1
ATOM 682 O O . VAL A 1 93 ? -3.031 0.985 17.851 1.00 95.44 93 VAL A O 1
ATOM 685 N N . ARG A 1 94 ? -4.753 -0.449 17.625 1.00 96.94 94 ARG A N 1
ATOM 686 C CA . ARG A 1 94 ? -4.096 -1.599 18.252 1.00 96.94 94 ARG A CA 1
ATOM 687 C C . ARG A 1 94 ? -4.454 -2.895 17.547 1.00 96.94 94 ARG A C 1
ATOM 689 O O . ARG A 1 94 ? -5.626 -3.124 17.264 1.00 96.94 94 ARG A O 1
ATOM 696 N N . MET A 1 95 ? -3.480 -3.765 17.350 1.00 95.75 95 MET A N 1
ATOM 697 C CA . MET A 1 95 ? -3.704 -5.144 16.937 1.00 95.75 95 MET A CA 1
ATOM 698 C C . MET A 1 95 ? -4.110 -5.982 18.164 1.00 95.75 95 MET A C 1
ATOM 700 O O . MET A 1 95 ? -3.550 -5.838 19.252 1.00 95.75 95 MET A O 1
ATOM 704 N N . ASP A 1 96 ? -5.139 -6.818 18.023 1.00 94.12 96 ASP A N 1
ATOM 705 C CA . ASP A 1 96 ? -5.687 -7.683 19.080 1.00 94.12 96 ASP A CA 1
ATOM 706 C C . ASP A 1 96 ? -6.089 -9.043 18.494 1.00 94.12 96 ASP A C 1
ATOM 708 O O . ASP A 1 96 ? -7.222 -9.242 18.036 1.00 94.12 96 ASP A O 1
ATOM 712 N N . GLY A 1 97 ? -5.142 -9.986 18.493 1.00 93.25 97 GLY A N 1
ATOM 713 C CA . GLY A 1 97 ? -5.299 -11.268 17.804 1.00 93.25 97 GLY A CA 1
ATOM 714 C C . GLY A 1 97 ? -5.499 -11.043 16.306 1.00 93.25 97 GLY A C 1
ATOM 715 O O . GLY A 1 97 ? -4.717 -10.333 15.689 1.00 93.25 97 GLY A O 1
ATOM 716 N N . ASP A 1 98 ? -6.585 -11.579 15.748 1.00 93.81 98 ASP A N 1
ATOM 717 C CA . ASP A 1 98 ? -6.929 -11.435 14.322 1.00 93.81 98 ASP A CA 1
ATOM 718 C C . ASP A 1 98 ? -7.728 -10.152 14.008 1.00 93.81 98 ASP A C 1
ATOM 720 O O . ASP A 1 98 ? -8.266 -9.983 12.911 1.00 93.81 98 ASP A O 1
ATOM 724 N N . SER A 1 99 ? -7.869 -9.252 14.984 1.00 94.69 99 SER A N 1
ATOM 725 C CA . SER A 1 99 ? -8.675 -8.038 14.873 1.00 94.69 99 SER A CA 1
ATOM 726 C C . SER A 1 99 ? -7.845 -6.780 15.112 1.00 94.69 99 SER A C 1
ATOM 728 O O . SER A 1 99 ? -6.791 -6.804 15.739 1.00 94.69 99 SER A O 1
ATOM 730 N N . ILE A 1 100 ? -8.383 -5.648 14.671 1.00 95.12 100 ILE A N 1
ATOM 731 C CA . ILE A 1 100 ? -7.869 -4.308 14.941 1.00 95.12 100 ILE A CA 1
ATOM 732 C C . ILE A 1 100 ? -8.861 -3.582 15.850 1.00 95.12 100 ILE A C 1
ATOM 734 O O . ILE A 1 100 ? -10.059 -3.512 15.559 1.00 95.12 100 ILE A O 1
ATOM 738 N N . LEU A 1 101 ? -8.368 -3.033 16.953 1.00 95.19 101 LEU A N 1
ATOM 739 C CA . LEU A 1 101 ? -9.102 -2.138 17.837 1.00 95.19 101 LEU A CA 1
ATOM 740 C C . LEU A 1 101 ? -8.805 -0.687 17.454 1.00 95.19 101 LEU A C 1
ATOM 742 O O . LEU A 1 101 ? -7.649 -0.299 17.289 1.00 95.19 101 LEU A O 1
ATOM 746 N N . LEU A 1 102 ? -9.865 0.102 17.303 1.00 93.75 102 LEU A N 1
ATOM 747 C CA . LEU A 1 102 ? -9.812 1.512 16.929 1.00 93.75 102 LEU A CA 1
ATOM 748 C C . LEU A 1 102 ? -10.582 2.319 17.973 1.00 93.75 102 LEU A C 1
ATOM 750 O O . LEU A 1 102 ? -11.806 2.216 18.041 1.00 93.75 102 LEU A O 1
ATOM 754 N N . ASP A 1 103 ? -9.896 3.145 18.752 1.00 94.81 103 ASP A N 1
ATOM 755 C CA . ASP A 1 103 ? -10.509 3.998 19.775 1.00 94.81 103 ASP A CA 1
ATOM 756 C C . ASP A 1 103 ? -10.201 5.462 19.473 1.00 94.81 103 ASP A C 1
ATOM 758 O O . ASP A 1 103 ? -9.038 5.827 19.345 1.00 94.81 103 ASP A O 1
ATOM 762 N N . GLY A 1 104 ? -11.211 6.322 19.344 1.00 93.88 104 GLY A N 1
ATOM 763 C CA . GLY A 1 104 ? -10.969 7.722 18.988 1.00 93.88 104 GLY A CA 1
ATOM 764 C C . GLY A 1 104 ? -12.228 8.566 18.879 1.00 93.88 104 GLY A C 1
ATOM 765 O O . GLY A 1 104 ? -13.271 8.223 19.432 1.00 93.88 104 GLY A O 1
ATOM 766 N N . HIS A 1 105 ? -12.141 9.688 18.164 1.00 90.88 105 HIS A N 1
ATOM 767 C CA . HIS A 1 105 ? -13.270 10.585 17.918 1.00 90.88 105 HIS A CA 1
ATOM 768 C C . HIS A 1 105 ? -13.519 10.780 16.425 1.00 90.88 105 HIS A C 1
ATOM 770 O O . HIS A 1 105 ? -12.596 11.021 15.649 1.00 90.88 105 HIS A O 1
ATOM 776 N N . ALA A 1 106 ? -14.787 10.756 16.014 1.00 86.06 106 ALA A N 1
ATOM 777 C CA . ALA A 1 106 ? -15.173 11.197 14.678 1.00 86.06 106 ALA A CA 1
ATOM 778 C C . ALA A 1 106 ? -14.965 12.716 14.582 1.00 86.06 106 ALA A C 1
ATOM 780 O O . ALA A 1 106 ? -15.628 13.476 15.298 1.00 86.06 106 ALA A O 1
ATOM 781 N N . ALA A 1 107 ? -14.060 13.167 13.711 1.00 83.06 107 ALA A N 1
ATOM 782 C CA . ALA A 1 107 ? -13.525 14.530 13.754 1.00 83.06 107 ALA A CA 1
ATOM 783 C C . ALA A 1 107 ? -14.613 15.608 13.601 1.00 83.06 107 ALA A C 1
ATOM 785 O O . ALA A 1 107 ? -14.661 16.565 14.372 1.00 83.06 107 ALA A O 1
ATOM 786 N N . MET A 1 108 ? -15.542 15.421 12.659 1.00 79.69 108 MET A N 1
ATOM 787 C CA . MET A 1 108 ? -16.603 16.397 12.368 1.00 79.69 108 MET A CA 1
ATOM 788 C C . MET A 1 108 ? -17.691 16.512 13.436 1.00 79.69 108 MET A C 1
ATOM 790 O O . MET A 1 108 ? -18.383 17.525 13.493 1.00 79.69 108 MET A O 1
ATOM 794 N N . MET A 1 109 ? -17.896 15.473 14.243 1.00 80.50 109 MET A N 1
ATOM 795 C CA . MET A 1 109 ? -18.988 15.430 15.225 1.00 80.50 109 MET A CA 1
ATOM 796 C C . MET A 1 109 ? -18.483 15.436 16.664 1.00 80.50 109 MET A C 1
ATOM 798 O O . MET A 1 109 ? -19.294 15.485 17.582 1.00 80.50 109 MET A O 1
ATOM 8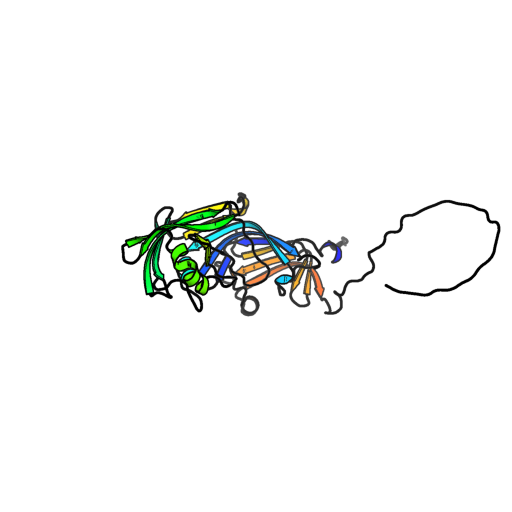02 N N . ASN A 1 110 ? -17.160 15.376 16.853 1.00 85.44 110 ASN A N 1
ATOM 803 C CA . ASN A 1 110 ? -16.520 15.183 18.147 1.00 85.44 110 ASN A CA 1
ATOM 804 C C . ASN A 1 110 ? -17.151 14.033 18.951 1.00 85.44 110 ASN A C 1
ATOM 806 O O . ASN A 1 110 ? -17.458 14.161 20.135 1.00 85.44 110 ASN A O 1
ATOM 810 N N . LEU A 1 111 ? -17.420 12.923 18.271 1.00 85.88 111 LEU A N 1
ATOM 811 C CA . LEU A 1 111 ? -18.162 11.816 18.848 1.00 85.88 111 LEU A CA 1
ATOM 812 C C . LEU A 1 111 ? -17.189 10.679 19.167 1.00 85.88 111 LEU A C 1
ATOM 814 O O . LEU A 1 111 ? -16.577 10.172 18.222 1.00 85.88 111 LEU A O 1
ATOM 818 N N . PRO A 1 112 ? -17.023 10.287 20.444 1.00 90.56 112 PRO A N 1
ATOM 819 C CA . PRO A 1 112 ? -16.126 9.201 20.796 1.00 90.56 112 PRO A CA 1
ATOM 820 C C . PRO A 1 112 ? -16.679 7.874 20.284 1.00 90.56 112 PRO A C 1
ATOM 822 O O . PRO A 1 112 ? -17.882 7.594 20.402 1.00 90.56 112 PRO A O 1
ATOM 825 N N . PHE A 1 113 ? -15.786 7.053 19.752 1.00 89.31 113 PHE A N 1
ATOM 826 C CA . PHE A 1 113 ? -16.083 5.725 19.263 1.00 89.31 113 PHE A CA 1
ATOM 827 C C . PHE A 1 113 ? -15.035 4.708 19.708 1.00 89.31 113 PHE A C 1
ATOM 829 O O . PHE A 1 113 ? -13.892 5.047 20.005 1.00 89.31 113 PHE A O 1
ATOM 836 N N . SER A 1 114 ? -15.459 3.449 19.707 1.00 91.44 114 SER A N 1
ATOM 837 C CA . SER A 1 114 ? -14.602 2.276 19.840 1.00 91.44 114 SER A CA 1
ATOM 838 C C . SER A 1 114 ? -15.080 1.226 18.842 1.00 91.44 114 SER A C 1
ATOM 840 O O . SER A 1 114 ? -16.265 0.857 18.861 1.00 91.44 114 SER A O 1
ATOM 842 N N . PHE A 1 115 ? -14.192 0.780 17.955 1.00 88.69 115 PHE A N 1
ATOM 843 C CA . PHE A 1 115 ? -14.461 -0.251 16.959 1.00 88.69 115 PHE A CA 1
ATOM 844 C C . PHE A 1 115 ? -13.565 -1.463 17.155 1.00 88.69 115 PHE A C 1
ATOM 846 O O . PHE A 1 115 ? -12.371 -1.335 17.406 1.00 88.69 115 PHE A O 1
ATOM 853 N N . ARG A 1 116 ? -14.147 -2.645 16.949 1.00 92.25 116 ARG A N 1
ATOM 854 C CA . ARG A 1 116 ? -13.396 -3.843 16.571 1.00 92.25 116 ARG A CA 1
ATOM 855 C C . ARG A 1 116 ? -13.605 -4.070 15.081 1.00 92.25 116 ARG A C 1
ATOM 857 O O . ARG A 1 116 ? -14.754 -4.180 14.644 1.00 92.25 116 ARG A O 1
ATOM 864 N N . ALA A 1 117 ? -12.515 -4.111 14.333 1.00 91.94 117 ALA A N 1
ATOM 865 C CA . ALA A 1 117 ? -12.510 -4.295 12.896 1.00 91.94 117 ALA A CA 1
ATOM 866 C C . ALA A 1 117 ? -11.720 -5.550 12.527 1.00 91.94 117 ALA A C 1
ATOM 868 O O . ALA A 1 117 ? -10.639 -5.774 13.063 1.00 91.94 117 ALA A O 1
ATOM 869 N N . ASN A 1 118 ? -12.237 -6.346 11.599 1.00 94.06 118 ASN A N 1
ATOM 870 C CA . ASN A 1 118 ? -11.526 -7.499 11.067 1.00 94.06 118 ASN A CA 1
ATOM 871 C C . ASN A 1 118 ? -11.011 -7.169 9.670 1.00 94.06 118 ASN A C 1
ATOM 873 O O . ASN A 1 118 ? -11.813 -6.825 8.793 1.00 94.06 118 ASN A O 1
ATOM 877 N N . PRO A 1 119 ? -9.696 -7.253 9.439 1.00 94.69 119 PRO A N 1
ATOM 878 C CA . PRO A 1 119 ? -9.157 -7.116 8.102 1.00 94.69 119 PRO A CA 1
ATOM 879 C C . PRO A 1 119 ? -9.614 -8.264 7.216 1.00 94.69 119 PRO A C 1
ATOM 881 O O . PRO A 1 119 ? -9.648 -9.423 7.626 1.00 94.69 119 PRO A O 1
ATOM 884 N N . ARG A 1 120 ? -9.959 -7.936 5.978 1.00 95.31 120 ARG A N 1
ATOM 885 C CA . ARG A 1 120 ? -10.384 -8.907 4.983 1.00 95.31 120 ARG A CA 1
ATOM 886 C C . ARG A 1 120 ? -9.968 -8.461 3.592 1.00 95.31 120 ARG A C 1
ATOM 888 O O . ARG A 1 120 ? -9.942 -7.273 3.278 1.00 95.31 120 ARG A O 1
ATOM 895 N N . VAL A 1 121 ? -9.711 -9.435 2.733 1.00 93.69 121 VAL A N 1
ATOM 896 C CA . VAL A 1 121 ? -9.621 -9.233 1.290 1.00 93.69 121 VAL A CA 1
ATOM 897 C C . VAL A 1 121 ? -10.981 -9.553 0.666 1.00 93.69 121 VAL A C 1
ATOM 899 O O . VAL A 1 121 ? -11.555 -10.621 0.886 1.00 93.69 121 VAL A O 1
ATOM 902 N N . THR A 1 122 ? -11.541 -8.601 -0.076 1.00 92.19 122 THR A N 1
ATOM 903 C CA . THR A 1 122 ? -12.798 -8.803 -0.817 1.00 92.19 122 THR A CA 1
ATOM 904 C C . THR A 1 122 ? -12.596 -9.735 -2.014 1.00 92.19 122 THR A C 1
ATOM 906 O O . THR A 1 122 ? -11.482 -9.906 -2.492 1.00 92.19 122 THR A O 1
ATOM 909 N N . GLU A 1 123 ? -13.679 -10.260 -2.593 1.00 89.94 123 GLU A N 1
ATOM 910 C CA . GLU A 1 123 ? -13.618 -11.072 -3.826 1.00 89.94 123 GLU A CA 1
ATOM 911 C C . GLU A 1 123 ? -12.954 -10.346 -5.011 1.00 89.94 123 GLU A C 1
ATOM 913 O O . GLU A 1 123 ? -12.460 -10.978 -5.938 1.00 89.94 123 GLU A O 1
ATOM 918 N N . ARG A 1 124 ? -12.932 -9.006 -4.985 1.00 88.56 124 ARG A N 1
ATOM 919 C CA . ARG A 1 124 ? -12.271 -8.170 -5.998 1.00 88.56 124 ARG A CA 1
ATOM 920 C C . ARG A 1 124 ? -10.800 -7.874 -5.681 1.00 88.56 124 ARG A C 1
ATOM 922 O O . ARG A 1 124 ? -10.182 -7.109 -6.411 1.00 88.56 124 ARG A O 1
ATOM 929 N N . GLY A 1 125 ? -10.257 -8.426 -4.598 1.00 89.25 125 GLY A N 1
ATOM 930 C CA . GLY A 1 125 ? -8.875 -8.213 -4.164 1.00 89.25 125 GLY A CA 1
ATOM 931 C C . GLY A 1 125 ? -8.632 -6.901 -3.412 1.00 89.25 125 GLY A C 1
ATOM 932 O O . GLY A 1 125 ? -7.489 -6.555 -3.138 1.00 89.25 125 GLY A O 1
ATOM 933 N N . ALA A 1 126 ? -9.679 -6.148 -3.060 1.00 90.06 126 ALA A N 1
ATOM 934 C CA . ALA A 1 126 ? -9.519 -4.946 -2.242 1.00 90.06 126 ALA A CA 1
ATOM 935 C C . ALA A 1 126 ? -9.327 -5.309 -0.764 1.00 90.06 126 ALA A C 1
ATOM 937 O O . ALA A 1 126 ? -10.093 -6.119 -0.232 1.00 90.06 126 ALA A O 1
ATOM 938 N N . LEU A 1 127 ? -8.362 -4.660 -0.110 1.00 91.62 127 LEU A N 1
ATOM 939 C CA . LEU A 1 127 ? -8.147 -4.734 1.331 1.00 91.62 127 LEU A CA 1
ATOM 940 C C . LEU A 1 127 ? -9.170 -3.851 2.059 1.00 91.62 127 LEU A C 1
ATOM 942 O O . LEU A 1 127 ? -9.282 -2.654 1.785 1.00 91.62 127 LEU A O 1
ATOM 946 N N . VAL A 1 128 ? -9.929 -4.438 2.981 1.00 92.75 128 VAL A N 1
ATOM 947 C CA . VAL A 1 128 ? -10.961 -3.745 3.759 1.00 92.75 128 VAL A CA 1
ATOM 948 C C . VAL A 1 128 ? -10.873 -4.106 5.236 1.00 92.75 128 VAL A C 1
ATOM 950 O O . VAL A 1 128 ? -10.475 -5.209 5.594 1.00 92.75 1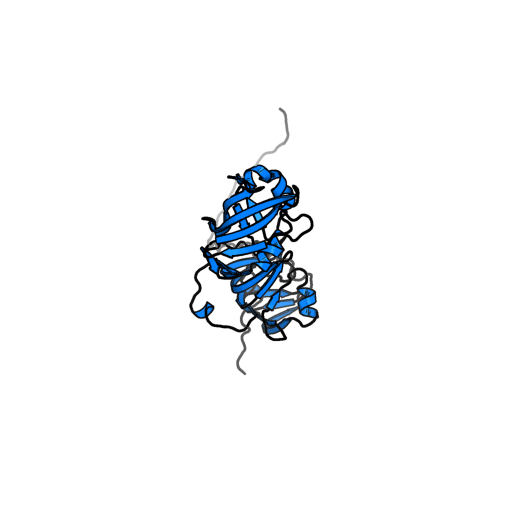28 VAL A O 1
ATOM 953 N N . LEU A 1 129 ? -11.294 -3.187 6.097 1.00 91.75 129 LEU A N 1
ATOM 954 C CA . LEU A 1 129 ? -11.585 -3.441 7.500 1.00 91.75 129 LEU A CA 1
ATOM 955 C C . LEU A 1 129 ? -13.105 -3.532 7.657 1.00 91.75 129 LEU A C 1
ATOM 957 O O . LEU A 1 129 ? -13.813 -2.538 7.469 1.00 91.75 129 LEU A O 1
ATOM 961 N N . GLU A 1 130 ? -13.608 -4.724 7.973 1.00 89.81 130 GLU A N 1
ATOM 962 C CA . GLU A 1 130 ? -15.023 -4.952 8.270 1.00 89.81 130 GLU A CA 1
ATOM 963 C C . GLU A 1 130 ? -15.285 -4.651 9.749 1.00 89.81 130 GLU A C 1
ATOM 965 O O . GLU A 1 130 ? -14.704 -5.276 10.636 1.00 89.81 130 GLU A O 1
ATOM 970 N N . LEU A 1 131 ? -16.151 -3.678 10.034 1.00 85.81 131 LEU A N 1
ATOM 971 C CA . LEU A 1 131 ? -16.472 -3.294 11.407 1.00 85.81 131 LEU A CA 1
ATOM 972 C C . LEU A 1 131 ? -17.482 -4.267 12.027 1.00 85.81 131 LEU A C 1
ATOM 974 O O . LEU A 1 131 ? -18.629 -4.338 11.594 1.00 85.81 131 LEU A O 1
ATOM 978 N N . GLU A 1 132 ? -17.095 -4.978 13.086 1.00 79.94 132 GLU A N 1
ATOM 979 C CA . GLU A 1 132 ? -17.989 -5.939 13.749 1.00 79.94 132 GLU A CA 1
ATOM 980 C C . GLU A 1 132 ? -18.818 -5.320 14.872 1.00 79.94 132 GLU A C 1
ATOM 982 O O . GLU A 1 132 ? -19.992 -5.643 15.073 1.00 79.94 132 GLU A O 1
ATOM 987 N N . LYS A 1 133 ? -18.178 -4.472 15.679 1.00 75.69 133 LYS A N 1
ATOM 988 C CA . LYS A 1 133 ? -18.773 -3.898 16.885 1.00 75.69 133 LYS A CA 1
ATOM 989 C C . LYS A 1 133 ? -18.386 -2.444 16.960 1.00 75.69 133 LYS A C 1
ATOM 991 O O . LYS A 1 133 ? -17.208 -2.138 17.115 1.00 75.69 133 LYS A O 1
ATOM 996 N N . ALA A 1 134 ? -19.389 -1.578 16.905 1.00 79.38 134 ALA A N 1
ATOM 997 C CA . ALA A 1 134 ? -19.216 -0.164 17.147 1.00 79.38 134 ALA A CA 1
ATOM 998 C C . ALA A 1 134 ? -19.872 0.243 18.456 1.00 79.38 134 ALA A C 1
ATOM 1000 O O . ALA A 1 134 ? -21.047 -0.036 18.692 1.00 79.38 134 ALA A O 1
ATOM 1001 N N . ARG A 1 135 ? -19.104 0.900 19.324 1.00 81.75 135 ARG A N 1
ATOM 1002 C CA . ARG A 1 135 ? -19.637 1.624 20.474 1.00 81.75 135 ARG A CA 1
ATOM 1003 C C . ARG A 1 135 ? -19.466 3.106 20.242 1.00 81.75 135 ARG A C 1
ATOM 1005 O O . ARG A 1 135 ? -18.381 3.553 19.898 1.00 81.75 135 ARG A O 1
ATOM 1012 N N . VAL A 1 136 ? -20.532 3.851 20.475 1.00 78.69 136 VAL A N 1
ATOM 1013 C CA . VAL A 1 136 ? -20.579 5.301 20.322 1.00 78.69 136 VAL A CA 1
ATOM 1014 C C . VAL A 1 136 ? -21.236 5.865 21.559 1.00 78.69 136 VAL A C 1
ATOM 1016 O O . VAL A 1 136 ? -22.332 5.434 21.913 1.00 78.69 136 VAL A O 1
ATOM 1019 N N . LEU A 1 137 ? -20.553 6.772 22.260 1.00 80.12 137 LEU A N 1
ATOM 1020 C CA . LEU A 1 137 ? -20.986 7.224 23.594 1.00 80.12 137 LEU A CA 1
ATOM 1021 C C . LEU A 1 137 ? -21.265 6.043 24.555 1.00 80.12 137 LEU A C 1
ATOM 1023 O O . LEU A 1 137 ? -22.177 6.090 25.374 1.00 80.12 137 LEU A O 1
ATOM 1027 N N . GLY A 1 138 ? -20.519 4.941 24.409 1.00 75.88 138 GLY A N 1
ATOM 1028 C CA . GLY A 1 138 ? -20.712 3.709 25.184 1.00 75.88 138 GLY A CA 1
ATOM 1029 C C . GLY A 1 138 ? -21.897 2.835 24.750 1.00 75.88 138 GLY A C 1
ATOM 1030 O O . GLY A 1 138 ? -22.039 1.721 25.253 1.00 75.88 138 GLY A O 1
ATOM 1031 N N . ILE A 1 139 ? -22.714 3.279 23.793 1.00 78.00 139 ILE A N 1
ATOM 1032 C CA . ILE A 1 139 ? -23.869 2.535 23.280 1.00 78.00 139 ILE A CA 1
ATOM 1033 C C . ILE A 1 139 ? -23.439 1.709 22.069 1.00 78.00 139 ILE A C 1
ATOM 1035 O O . ILE A 1 139 ? -22.831 2.229 21.135 1.00 78.00 139 ILE A O 1
ATOM 1039 N N . GLY A 1 140 ? -23.760 0.413 22.078 1.00 77.50 140 GLY A N 1
ATOM 1040 C CA . GLY A 1 140 ? -23.553 -0.458 20.924 1.00 77.50 140 GLY A CA 1
ATOM 1041 C C . GLY A 1 140 ? -24.444 -0.031 19.760 1.00 77.50 140 GLY A C 1
ATOM 1042 O O . GLY A 1 140 ? -25.667 -0.074 19.871 1.00 77.50 140 GLY A O 1
ATOM 1043 N N . VAL A 1 141 ? -23.835 0.361 18.649 1.00 73.19 141 VAL A N 1
ATOM 1044 C CA . VAL A 1 141 ? -24.519 0.748 17.416 1.00 73.19 141 VAL A CA 1
ATOM 1045 C C . VAL A 1 141 ? -24.156 -0.227 16.303 1.00 73.19 141 VAL A C 1
ATOM 1047 O O . VAL A 1 141 ? -23.015 -0.670 16.182 1.00 73.19 141 VAL A O 1
ATOM 1050 N N . ARG A 1 142 ? -25.147 -0.575 15.483 1.00 69.38 142 ARG A N 1
ATOM 1051 C CA . ARG A 1 142 ? -24.921 -1.220 14.186 1.00 69.38 142 ARG A CA 1
ATOM 1052 C C . ARG A 1 142 ? -24.906 -0.129 13.118 1.00 69.38 142 ARG A C 1
ATOM 1054 O O . ARG A 1 142 ? -25.648 0.841 13.244 1.00 69.38 142 ARG A O 1
ATOM 1061 N N . ASN A 1 143 ? -24.074 -0.299 12.097 1.00 68.44 143 ASN A N 1
ATOM 1062 C CA . ASN A 1 143 ? -23.982 0.581 10.929 1.00 68.44 143 ASN A CA 1
ATOM 1063 C C . ASN 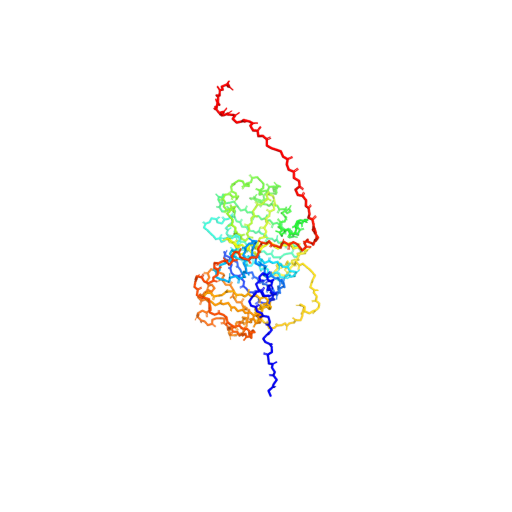A 1 143 ? -23.589 2.029 11.266 1.00 68.44 143 ASN A C 1
ATOM 1065 O O . ASN A 1 143 ? -24.202 2.982 10.782 1.00 68.44 143 ASN A O 1
ATOM 1069 N N . PHE A 1 144 ? -22.600 2.214 12.148 1.00 71.56 144 PHE A N 1
ATOM 1070 C CA . PHE A 1 144 ? -22.133 3.555 12.508 1.00 71.56 144 PHE A CA 1
ATOM 1071 C C . PHE A 1 144 ? -21.650 4.329 11.282 1.00 71.56 144 PHE A C 1
ATOM 1073 O O . PHE A 1 144 ? -22.072 5.466 11.073 1.00 71.56 144 PHE A O 1
ATOM 1080 N N . ILE A 1 145 ? -20.789 3.716 10.466 1.00 67.25 145 ILE A N 1
ATOM 1081 C CA . ILE A 1 145 ? -20.265 4.406 9.294 1.00 67.25 145 ILE A CA 1
ATOM 1082 C C . ILE A 1 145 ? -21.401 4.661 8.311 1.00 67.25 145 ILE A C 1
ATOM 1084 O O . ILE A 1 145 ? -21.555 5.810 7.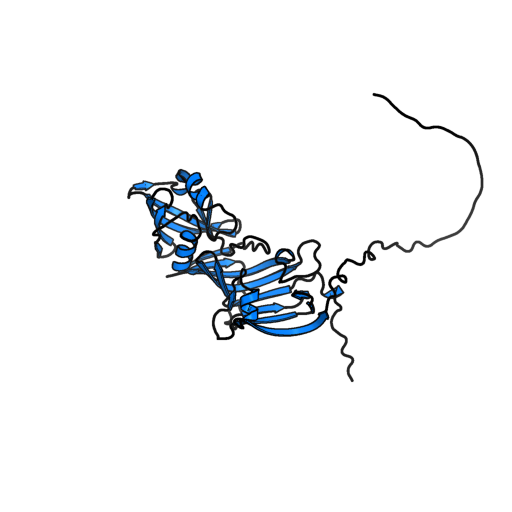924 1.00 67.25 145 ILE A O 1
ATOM 1088 N N . GLY A 1 146 ? -22.273 3.692 8.021 1.00 65.06 146 GLY A N 1
ATOM 1089 C CA . GLY A 1 146 ? -23.454 3.907 7.180 1.00 65.06 146 GLY A CA 1
ATOM 1090 C C . GLY A 1 146 ? -24.355 5.061 7.655 1.00 65.06 146 GLY A C 1
ATOM 1091 O O . GLY A 1 146 ? -24.777 5.903 6.862 1.00 65.06 146 GLY A O 1
ATOM 1092 N N . ALA A 1 147 ? -24.616 5.164 8.963 1.00 66.75 147 ALA A N 1
ATOM 1093 C CA . ALA A 1 147 ? -25.466 6.213 9.537 1.00 66.75 147 ALA A CA 1
ATOM 1094 C C . ALA A 1 147 ? -24.858 7.619 9.407 1.00 66.75 147 ALA A C 1
ATOM 1096 O O . ALA A 1 147 ? -25.584 8.607 9.261 1.00 66.75 147 ALA A O 1
ATOM 1097 N N . PHE A 1 148 ? -23.529 7.716 9.436 1.00 68.94 148 PHE A N 1
ATOM 1098 C CA . PHE A 1 148 ? -22.801 8.978 9.324 1.00 68.94 148 PHE A CA 1
ATOM 1099 C C . PHE A 1 148 ? -22.069 9.136 7.990 1.00 68.94 148 PHE A C 1
ATOM 1101 O O . PHE A 1 148 ? -21.344 10.115 7.812 1.00 68.94 148 PHE A O 1
ATOM 1108 N N . GLN A 1 149 ? -22.329 8.238 7.038 1.00 69.50 149 GLN A N 1
ATOM 1109 C CA . GLN A 1 149 ? -21.563 8.026 5.814 1.00 69.50 149 GLN A CA 1
ATOM 1110 C C . GLN A 1 149 ? -21.336 9.336 5.078 1.00 69.50 149 GLN A C 1
ATOM 1112 O O . GLN A 1 149 ? -20.206 9.775 4.968 1.00 69.50 149 GLN A O 1
ATOM 1117 N N . LYS A 1 150 ? -22.401 10.067 4.733 1.00 67.88 150 LYS A N 1
ATOM 1118 C CA . LYS A 1 150 ? -22.290 11.349 4.011 1.00 67.88 150 LYS A CA 1
ATOM 1119 C C . LYS A 1 150 ? -21.396 12.384 4.697 1.00 67.88 150 LYS A C 1
ATOM 1121 O O . LYS A 1 150 ? -20.782 13.210 4.029 1.00 67.88 150 LYS A O 1
ATOM 1126 N N . ARG A 1 151 ? -21.362 12.386 6.034 1.00 68.38 151 ARG A N 1
ATOM 1127 C CA . ARG A 1 151 ? -20.483 13.281 6.789 1.00 68.38 151 ARG A CA 1
ATOM 1128 C C . ARG A 1 151 ? -19.065 12.739 6.746 1.00 68.38 151 ARG A C 1
ATOM 1130 O O . ARG A 1 151 ? -18.192 13.482 6.330 1.00 68.38 151 ARG A O 1
ATOM 1137 N N . ILE A 1 152 ? -18.832 11.472 7.078 1.00 66.44 152 ILE A N 1
ATOM 1138 C CA . ILE A 1 152 ? -17.472 10.917 7.098 1.00 66.44 152 ILE A CA 1
ATOM 1139 C C . ILE A 1 152 ? -16.853 10.874 5.683 1.00 66.44 152 ILE A C 1
ATOM 1141 O O . ILE A 1 152 ? -15.718 11.303 5.514 1.00 66.44 152 ILE A O 1
ATOM 1145 N N . GLU A 1 153 ? -17.612 10.510 4.648 1.00 67.81 153 GLU A N 1
ATOM 1146 C CA . GLU A 1 153 ? -17.218 10.560 3.229 1.00 67.81 153 GLU A CA 1
ATOM 1147 C C . GLU A 1 153 ? -16.811 11.965 2.783 1.00 67.81 153 GLU A C 1
ATOM 1149 O O . GLU A 1 153 ? -15.866 12.121 2.021 1.00 67.81 153 GLU A O 1
ATOM 1154 N N . SER A 1 154 ? -17.472 13.022 3.267 1.00 65.75 154 SER A N 1
ATOM 1155 C CA . SER A 1 154 ? -17.068 14.394 2.915 1.00 65.75 154 SER A CA 1
ATOM 1156 C C . SER A 1 154 ? -15.684 14.786 3.459 1.00 65.75 154 SER A C 1
ATOM 1158 O O . SER A 1 154 ? -15.092 15.756 2.978 1.00 65.75 154 SER A O 1
ATOM 1160 N N . ALA A 1 155 ? -15.169 14.031 4.436 1.00 62.03 155 ALA A N 1
ATOM 1161 C CA . ALA A 1 155 ? -13.788 14.106 4.906 1.00 62.03 155 ALA A CA 1
ATOM 1162 C C . ALA A 1 155 ? -12.876 13.078 4.214 1.00 62.03 155 ALA A C 1
ATOM 1164 O O . ALA A 1 155 ? -11.765 13.436 3.842 1.00 62.03 155 ALA A O 1
ATOM 1165 N N . ALA A 1 156 ? -13.345 11.841 4.011 1.00 60.31 156 ALA A N 1
ATOM 1166 C CA . ALA A 1 156 ? -12.526 10.722 3.538 1.00 60.31 156 ALA A CA 1
ATOM 1167 C C . ALA A 1 156 ? -12.426 10.582 2.003 1.00 60.31 156 ALA A C 1
ATOM 1169 O O . ALA A 1 156 ? -11.378 10.200 1.495 1.00 60.31 156 ALA A O 1
ATOM 1170 N N . ASN A 1 157 ? -13.468 10.929 1.237 1.00 55.22 157 ASN A N 1
ATOM 1171 C CA . ASN A 1 157 ? -13.591 10.571 -0.187 1.00 55.22 157 ASN A CA 1
ATOM 1172 C C . ASN A 1 157 ? -12.935 11.586 -1.133 1.00 55.22 157 ASN A C 1
ATOM 1174 O O . ASN A 1 157 ? -13.540 12.044 -2.109 1.00 55.22 157 ASN A O 1
ATOM 1178 N N . LYS A 1 158 ? -11.676 11.941 -0.886 1.00 59.03 158 LYS A N 1
ATOM 1179 C CA . LYS A 1 158 ? -10.830 12.506 -1.945 1.00 59.03 158 LYS A CA 1
ATOM 1180 C C . LYS A 1 158 ? -9.950 11.392 -2.511 1.00 59.03 158 LYS A C 1
ATOM 1182 O O . LYS A 1 158 ? -9.502 10.504 -1.797 1.00 59.03 158 LYS A O 1
ATOM 1187 N N . LYS A 1 159 ? -9.751 11.387 -3.831 1.00 57.28 159 LYS A N 1
ATOM 1188 C CA . LYS A 1 159 ? -8.929 10.362 -4.491 1.00 57.28 159 LYS A CA 1
ATOM 1189 C C . LYS A 1 159 ? -7.512 10.358 -3.912 1.00 57.28 159 LYS A C 1
ATOM 1191 O O . LYS A 1 159 ? -6.962 11.425 -3.662 1.00 57.28 159 LYS A O 1
ATOM 1196 N N . GLY A 1 160 ? -6.956 9.154 -3.774 1.00 61.16 160 GLY A N 1
ATOM 1197 C CA . GLY A 1 160 ? -5.585 8.903 -3.332 1.00 61.16 160 GLY A CA 1
ATOM 1198 C C . GLY A 1 160 ? -5.360 9.121 -1.845 1.00 61.16 160 GLY A C 1
ATOM 1199 O O . GLY A 1 160 ? -4.338 9.677 -1.490 1.00 61.16 160 GLY A O 1
ATOM 1200 N N . HIS A 1 161 ? -6.287 8.699 -0.982 1.00 70.94 161 HIS A N 1
ATOM 1201 C CA . HIS A 1 161 ? -6.020 8.525 0.448 1.00 70.94 161 HIS A CA 1
ATOM 1202 C C . HIS A 1 161 ? -5.680 7.069 0.784 1.00 70.94 161 HIS A C 1
ATOM 1204 O O . HIS A 1 161 ? -6.132 6.158 0.086 1.00 70.94 161 HIS A O 1
ATOM 1210 N N . LEU A 1 162 ? -4.896 6.848 1.851 1.00 73.00 162 LEU A N 1
ATOM 1211 C CA . LEU A 1 162 ? -4.635 5.494 2.373 1.00 73.00 162 LEU A CA 1
ATOM 1212 C C . LEU A 1 162 ? -5.939 4.802 2.781 1.00 73.00 162 LEU A C 1
ATOM 1214 O O . LEU A 1 162 ? -6.050 3.584 2.683 1.00 73.00 162 LEU A O 1
ATOM 1218 N N . LEU A 1 163 ? -6.916 5.579 3.245 1.00 76.62 163 LEU A N 1
ATOM 1219 C CA . LEU A 1 163 ? -8.207 5.086 3.687 1.00 76.62 163 LEU A CA 1
ATOM 1220 C C . LEU A 1 163 ? -9.325 5.696 2.847 1.00 76.62 163 LEU A C 1
ATOM 1222 O O . LEU A 1 163 ? -9.394 6.912 2.690 1.00 76.62 163 LEU A O 1
ATOM 1226 N N . ASP A 1 164 ? -10.221 4.843 2.378 1.00 77.50 164 ASP A N 1
ATOM 1227 C CA . ASP A 1 164 ? -11.479 5.222 1.750 1.00 77.50 164 ASP A CA 1
ATOM 1228 C C . ASP A 1 164 ? -12.636 4.586 2.526 1.00 77.50 164 ASP A C 1
ATOM 1230 O O . ASP A 1 164 ? -12.474 3.558 3.191 1.00 77.50 164 ASP A O 1
ATOM 1234 N N . ILE A 1 165 ? -13.805 5.212 2.484 1.00 76.75 165 ILE A N 1
ATOM 1235 C CA . ILE A 1 165 ? -14.969 4.765 3.242 1.00 76.75 165 ILE A CA 1
ATOM 1236 C C . ILE A 1 165 ? -16.030 4.270 2.275 1.00 76.75 165 ILE A C 1
ATOM 1238 O O . ILE A 1 165 ? -16.554 5.030 1.465 1.00 76.75 165 ILE A O 1
ATOM 1242 N N . ASP A 1 166 ? -16.383 2.994 2.414 1.00 74.44 166 ASP A N 1
ATOM 1243 C CA . ASP A 1 166 ? -17.426 2.350 1.622 1.00 74.44 166 ASP A CA 1
ATOM 1244 C C . ASP A 1 166 ? -18.435 1.670 2.551 1.00 74.44 166 ASP A C 1
ATOM 1246 O O . ASP A 1 166 ? -18.186 0.595 3.102 1.00 74.44 166 ASP A O 1
ATOM 1250 N N . GLN A 1 167 ? -19.591 2.311 2.742 1.00 75.44 167 GLN A N 1
ATOM 1251 C CA . GLN A 1 167 ? -20.666 1.834 3.619 1.00 75.44 167 GLN A CA 1
ATOM 1252 C C . GLN A 1 167 ? -20.190 1.583 5.058 1.00 75.44 167 GLN A C 1
ATOM 1254 O O . GLN A 1 167 ? -19.904 2.535 5.765 1.00 75.44 167 GLN A O 1
ATOM 1259 N N . ASP A 1 168 ? -20.122 0.326 5.508 1.00 74.75 168 ASP A N 1
ATOM 1260 C CA . ASP A 1 168 ? -19.647 -0.073 6.842 1.00 74.75 168 ASP A CA 1
ATOM 1261 C C . ASP A 1 168 ? -18.233 -0.677 6.810 1.00 74.75 168 ASP A C 1
ATOM 1263 O O . ASP A 1 168 ? -17.809 -1.375 7.735 1.00 74.75 168 ASP A O 1
ATOM 1267 N N . ARG A 1 169 ? -17.495 -0.415 5.728 1.00 83.94 169 ARG A N 1
ATOM 1268 C CA . ARG A 1 169 ? -16.129 -0.878 5.515 1.00 83.94 169 ARG A CA 1
ATOM 1269 C C . ARG A 1 169 ? -15.189 0.306 5.380 1.00 83.94 169 ARG A C 1
ATOM 1271 O O . ARG A 1 169 ? -15.502 1.307 4.736 1.00 83.94 169 ARG A O 1
ATOM 1278 N N . LEU A 1 170 ? -14.003 0.151 5.952 1.00 86.06 170 LEU A N 1
ATOM 1279 C CA . LEU A 1 170 ? -12.883 1.038 5.669 1.00 86.06 170 LEU A CA 1
ATOM 1280 C C . LEU A 1 170 ? -11.991 0.344 4.647 1.00 86.06 170 LEU A C 1
ATOM 1282 O O . LEU A 1 170 ? -11.384 -0.679 4.951 1.00 86.06 170 LEU A O 1
ATOM 1286 N N . ARG A 1 171 ? -11.935 0.854 3.423 1.00 88.00 171 ARG A N 1
ATOM 1287 C CA . ARG A 1 171 ? -11.045 0.334 2.390 1.00 88.00 171 ARG A CA 1
ATOM 1288 C C . ARG A 1 171 ? -9.649 0.903 2.606 1.00 88.00 171 ARG A C 1
ATOM 1290 O O . ARG A 1 171 ? -9.494 2.111 2.740 1.00 88.00 171 ARG A O 1
ATOM 1297 N N . ILE A 1 172 ? -8.640 0.039 2.608 1.00 87.94 172 ILE A N 1
ATOM 1298 C CA . ILE A 1 172 ? -7.235 0.438 2.696 1.00 87.94 172 ILE A CA 1
ATOM 1299 C C . ILE A 1 172 ? -6.641 0.391 1.289 1.00 87.94 172 ILE A C 1
ATOM 1301 O O . ILE A 1 172 ? -6.691 -0.641 0.618 1.00 87.94 172 ILE A O 1
ATOM 1305 N N . ASN A 1 173 ? -6.073 1.508 0.846 1.00 85.31 173 ASN A N 1
ATOM 1306 C CA . ASN A 1 173 ? -5.273 1.600 -0.363 1.00 85.31 173 ASN A CA 1
ATOM 1307 C C . ASN A 1 173 ? -3.804 1.880 0.001 1.00 85.31 173 ASN A C 1
ATOM 1309 O O . ASN A 1 173 ? -3.440 3.045 0.161 1.00 85.31 173 ASN A O 1
ATOM 1313 N N . PRO A 1 174 ? -2.947 0.848 0.102 1.00 80.62 174 PRO A N 1
ATOM 1314 C CA . PRO A 1 174 ? -1.540 1.024 0.460 1.00 80.62 174 PRO A CA 1
ATOM 1315 C C . PRO A 1 174 ? -0.715 1.757 -0.610 1.00 80.62 174 PRO A C 1
ATOM 1317 O O . PRO A 1 174 ? 0.436 2.099 -0.367 1.00 80.62 174 PRO A O 1
ATOM 1320 N N . PHE A 1 175 ? -1.294 2.043 -1.776 1.00 79.12 175 PHE A N 1
ATOM 1321 C CA . PHE A 1 175 ? -0.660 2.829 -2.829 1.00 79.12 175 PHE A CA 1
ATOM 1322 C C . PHE A 1 175 ? -1.550 4.026 -3.181 1.00 79.12 175 PHE A C 1
ATOM 1324 O O . PHE A 1 175 ? -2.186 4.055 -4.240 1.00 79.12 175 PHE A O 1
ATOM 1331 N N . PRO A 1 176 ? -1.663 5.021 -2.283 1.00 65.50 176 PRO A N 1
ATOM 1332 C CA . PRO A 1 176 ? -2.576 6.146 -2.442 1.00 65.50 176 PRO A CA 1
ATOM 1333 C C . PRO A 1 176 ? -2.004 7.209 -3.399 1.00 65.50 176 PRO A C 1
ATOM 1335 O O . PRO A 1 176 ? -1.969 8.394 -3.083 1.00 65.50 176 PRO A O 1
ATOM 1338 N N . PHE A 1 177 ? -1.538 6.802 -4.580 1.00 63.47 177 PHE A N 1
ATOM 1339 C CA . PHE A 1 177 ? -0.989 7.720 -5.573 1.00 63.47 177 PHE A CA 1
ATOM 1340 C C . PHE A 1 177 ? -2.120 8.471 -6.289 1.00 63.47 177 PHE A C 1
ATOM 1342 O O . PHE A 1 177 ? -3.042 7.873 -6.852 1.00 63.47 177 PHE A O 1
ATOM 1349 N N . ILE A 1 178 ? -2.073 9.809 -6.250 1.00 48.69 178 ILE A N 1
ATOM 1350 C CA . ILE A 1 178 ? -2.993 10.683 -6.991 1.00 48.69 178 ILE A CA 1
ATOM 1351 C C . ILE A 1 178 ? -2.422 10.880 -8.391 1.00 48.69 178 ILE A C 1
ATOM 1353 O O . ILE A 1 178 ? -1.810 11.896 -8.704 1.00 48.69 178 ILE A O 1
ATOM 1357 N N . GLY A 1 179 ? -2.620 9.883 -9.243 1.00 51.81 179 GLY A N 1
ATOM 1358 C CA . GLY A 1 179 ? -2.167 9.934 -10.624 1.00 51.81 179 GLY A CA 1
ATOM 1359 C C . GLY A 1 179 ? -1.507 8.635 -11.058 1.00 51.81 179 GLY A C 1
ATOM 1360 O O . GLY A 1 179 ? -1.383 7.702 -10.267 1.00 51.81 179 GLY A O 1
ATOM 1361 N N . PRO A 1 180 ? -1.150 8.546 -12.340 1.00 48.88 180 PRO A N 1
ATOM 1362 C CA . PRO A 1 180 ? -0.428 7.397 -12.844 1.00 48.88 180 PRO A CA 1
ATOM 1363 C C . PRO A 1 180 ? 1.015 7.329 -12.282 1.00 48.88 180 PRO A C 1
ATOM 1365 O O . PRO A 1 180 ? 1.504 8.366 -11.837 1.00 48.88 180 PRO A O 1
ATOM 1368 N N . PRO A 1 181 ? 1.672 6.149 -12.298 1.00 57.78 181 PRO A N 1
ATOM 1369 C CA . PRO A 1 181 ? 1.046 4.866 -12.586 1.00 57.78 181 PRO A CA 1
ATOM 1370 C C . PRO A 1 181 ? 0.049 4.525 -11.474 1.00 57.78 181 PRO A C 1
ATOM 1372 O O . PRO A 1 181 ? 0.361 4.563 -10.284 1.00 57.78 181 PRO A O 1
ATOM 1375 N N . ALA A 1 182 ? -1.184 4.211 -11.868 1.00 63.66 182 ALA A N 1
ATOM 1376 C CA . ALA A 1 182 ? -2.175 3.751 -10.917 1.00 63.66 182 ALA A CA 1
ATOM 1377 C C . ALA A 1 182 ? -1.802 2.312 -10.566 1.00 63.66 182 ALA A C 1
ATOM 1379 O O . ALA A 1 182 ? -1.827 1.442 -11.433 1.00 63.66 182 ALA A O 1
ATOM 1380 N N . ILE A 1 183 ? -1.429 2.071 -9.313 1.00 71.25 183 ILE A N 1
ATOM 1381 C CA . ILE A 1 183 ? -1.145 0.723 -8.832 1.00 71.25 183 ILE A CA 1
ATOM 1382 C C . ILE A 1 183 ? -2.455 0.138 -8.309 1.00 71.25 183 ILE A C 1
ATOM 1384 O O . ILE A 1 183 ? -2.916 0.491 -7.223 1.00 71.25 183 ILE A O 1
ATOM 1388 N N . GLU A 1 184 ? -3.076 -0.747 -9.089 1.00 69.88 184 GLU A N 1
ATOM 1389 C CA . GLU A 1 184 ? -4.221 -1.536 -8.632 1.00 69.88 184 GLU A CA 1
ATOM 1390 C C . GLU A 1 184 ? -3.748 -2.926 -8.197 1.00 69.88 184 GLU A C 1
ATOM 1392 O O . GLU A 1 184 ? -3.659 -3.861 -8.989 1.00 69.88 184 GLU A O 1
ATOM 1397 N N . ALA A 1 185 ? -3.448 -3.065 -6.906 1.00 77.25 185 ALA A N 1
ATOM 1398 C CA . ALA A 1 185 ? -3.114 -4.352 -6.311 1.00 77.25 185 ALA A CA 1
ATOM 1399 C C . ALA A 1 185 ? -4.393 -5.133 -5.953 1.00 77.25 185 ALA A C 1
ATOM 1401 O O . ALA A 1 185 ? -5.240 -4.652 -5.196 1.00 77.25 185 ALA A O 1
ATOM 1402 N N . LYS A 1 186 ? -4.514 -6.360 -6.471 1.00 87.75 186 LYS A N 1
ATOM 1403 C CA . LYS A 1 186 ? -5.531 -7.343 -6.069 1.00 87.75 186 LYS A CA 1
ATOM 1404 C C . LYS A 1 186 ? -4.951 -8.296 -5.029 1.00 87.75 186 LYS A C 1
ATOM 1406 O O . LYS A 1 186 ? -4.390 -9.330 -5.376 1.00 87.75 186 LYS A O 1
ATOM 1411 N N . PHE A 1 187 ? -5.075 -7.935 -3.759 1.00 91.75 187 PHE A N 1
ATOM 1412 C CA . PHE A 1 187 ? -4.612 -8.767 -2.651 1.00 91.75 187 PHE A CA 1
ATOM 1413 C C . PHE A 1 187 ? -5.319 -10.128 -2.649 1.00 91.75 187 PHE A C 1
ATOM 1415 O O . PHE A 1 187 ? -6.459 -10.248 -3.098 1.00 91.75 187 PHE A O 1
ATOM 1422 N N . SER A 1 188 ? -4.630 -11.150 -2.152 1.00 93.50 188 SER A N 1
ATOM 1423 C CA . SER A 1 188 ? -5.105 -12.526 -1.995 1.00 93.50 188 SER A CA 1
ATOM 1424 C C . SER A 1 188 ? -5.290 -12.895 -0.523 1.00 93.50 188 SER A C 1
ATOM 1426 O O . SER A 1 188 ? -6.195 -13.663 -0.196 1.00 93.50 188 SER A O 1
ATOM 1428 N N . SER A 1 189 ? -4.493 -12.317 0.381 1.00 94.94 189 SER A N 1
ATOM 1429 C CA . SER A 1 189 ? -4.598 -12.569 1.819 1.00 94.94 189 SER A CA 1
ATOM 1430 C C . SER A 1 189 ? -4.280 -11.338 2.662 1.00 94.94 189 SER A C 1
ATOM 1432 O O . SER A 1 189 ? -3.607 -10.400 2.228 1.00 94.94 189 SER A O 1
ATOM 1434 N N . VAL A 1 190 ? -4.767 -11.363 3.901 1.00 95.94 190 VAL A N 1
ATOM 1435 C CA . VAL A 1 190 ? -4.417 -10.399 4.938 1.00 95.94 190 VAL A CA 1
ATOM 1436 C C . VAL A 1 190 ? -4.380 -11.090 6.296 1.00 95.94 190 VAL A C 1
ATOM 1438 O O . VAL A 1 190 ? -5.239 -11.918 6.588 1.00 95.94 190 VAL A O 1
ATOM 1441 N N . GLU A 1 191 ? -3.392 -10.738 7.110 1.00 96.00 191 GLU A N 1
ATOM 1442 C CA . GLU A 1 191 ? -3.169 -11.266 8.453 1.00 96.00 191 GLU A CA 1
ATOM 1443 C C . GLU A 1 191 ? -2.842 -10.130 9.420 1.00 96.00 191 GLU A C 1
ATOM 1445 O O . GLU A 1 191 ? -2.153 -9.172 9.062 1.00 96.00 191 GLU A O 1
ATOM 1450 N N . VAL A 1 192 ? -3.305 -10.262 10.661 1.00 96.12 192 VAL A N 1
ATOM 1451 C CA . VAL A 1 192 ? -2.908 -9.381 11.759 1.00 96.12 192 VAL A CA 1
ATOM 1452 C C . VAL A 1 192 ? -1.784 -10.054 12.536 1.00 96.12 192 VAL A C 1
ATOM 1454 O O . VAL A 1 192 ? -1.908 -11.196 12.970 1.00 96.12 192 VAL A O 1
ATOM 1457 N N . HIS A 1 193 ? -0.684 -9.333 12.701 1.00 95.06 193 HIS A N 1
ATOM 1458 C CA . HIS A 1 193 ? 0.445 -9.691 13.555 1.00 95.06 193 HIS A CA 1
ATOM 1459 C C . HIS A 1 193 ? 0.506 -8.712 14.736 1.00 95.06 193 HIS A C 1
ATOM 1461 O O . HIS A 1 193 ? -0.205 -7.709 14.742 1.00 95.06 193 HIS A O 1
ATOM 1467 N N . GLU A 1 194 ? 1.352 -8.981 15.738 1.00 89.69 194 GLU A N 1
ATOM 1468 C CA . GLU A 1 194 ? 1.353 -8.278 17.041 1.00 89.69 194 GLU A CA 1
ATOM 1469 C C . GLU A 1 194 ? 1.359 -6.739 16.938 1.00 89.69 194 GLU A C 1
ATOM 1471 O O . GLU A 1 194 ? 0.760 -6.082 17.782 1.00 89.69 194 GLU A O 1
ATOM 1476 N N . HIS A 1 195 ? 1.953 -6.164 15.884 1.00 94.06 195 HIS A N 1
ATOM 1477 C CA . HIS A 1 195 ? 1.997 -4.710 15.656 1.00 94.06 195 HIS A CA 1
ATOM 1478 C C . HIS A 1 195 ? 1.778 -4.283 14.199 1.00 94.06 195 HIS A C 1
ATOM 1480 O O . HIS A 1 195 ? 1.939 -3.105 13.865 1.00 94.06 195 HIS A O 1
ATOM 1486 N N . GLU A 1 196 ? 1.453 -5.221 13.310 1.00 95.25 196 GLU A N 1
ATOM 1487 C CA . GLU A 1 196 ? 1.432 -4.967 11.872 1.00 95.25 196 GLU A CA 1
ATOM 1488 C C . GLU A 1 196 ? 0.305 -5.729 11.183 1.00 95.25 196 GLU A C 1
ATOM 1490 O O . GLU A 1 196 ? 0.011 -6.881 11.490 1.00 95.25 196 GLU A O 1
ATOM 1495 N N . LEU A 1 197 ? -0.305 -5.071 10.205 1.00 95.12 197 LEU A N 1
ATOM 1496 C CA . LEU A 1 197 ? -1.175 -5.691 9.228 1.00 95.12 197 LEU A CA 1
ATOM 1497 C C . LEU A 1 197 ? -0.322 -6.135 8.043 1.00 95.12 197 LEU A C 1
ATOM 1499 O O . LEU A 1 197 ? 0.337 -5.300 7.421 1.00 95.12 197 LEU A O 1
ATOM 1503 N N . VAL A 1 198 ? -0.357 -7.421 7.715 1.00 95.56 198 VAL A N 1
ATOM 1504 C CA . VAL A 1 198 ? 0.393 -7.990 6.593 1.00 95.56 198 VAL A CA 1
ATOM 1505 C C . VAL A 1 198 ? -0.585 -8.368 5.493 1.00 95.56 198 VAL A C 1
ATOM 1507 O O . VAL A 1 198 ? -1.439 -9.228 5.688 1.00 95.56 198 VAL A O 1
ATOM 1510 N N . ALA A 1 199 ? -0.478 -7.717 4.338 1.00 94.44 199 ALA A N 1
ATOM 1511 C CA . ALA A 1 199 ? -1.314 -7.978 3.172 1.00 94.44 199 ALA A CA 1
ATOM 1512 C C . ALA A 1 199 ? -0.457 -8.502 2.020 1.00 94.44 199 ALA A C 1
ATOM 1514 O O . ALA A 1 199 ? 0.607 -7.949 1.730 1.00 94.44 199 ALA A O 1
ATOM 1515 N N . ARG A 1 200 ? -0.932 -9.560 1.357 1.00 94.50 200 ARG A N 1
ATOM 1516 C CA . ARG A 1 200 ? -0.208 -10.224 0.268 1.00 94.50 200 ARG A CA 1
ATOM 1517 C C . ARG A 1 200 ? -1.026 -10.264 -1.007 1.00 94.50 200 ARG A C 1
ATOM 1519 O O . ARG A 1 200 ? -2.253 -10.341 -0.965 1.00 94.50 200 ARG A O 1
ATOM 1526 N N . LEU A 1 201 ? -0.329 -10.210 -2.129 1.00 91.19 201 LEU A N 1
ATOM 1527 C CA . LEU A 1 201 ? -0.835 -10.419 -3.478 1.00 91.19 201 LEU A CA 1
ATOM 1528 C C . LEU A 1 201 ? 0.066 -11.447 -4.156 1.00 91.19 201 LEU A C 1
ATOM 1530 O O . LEU A 1 201 ? 1.281 -11.411 -3.964 1.00 91.19 201 LEU A O 1
ATOM 1534 N N . GLY A 1 202 ? -0.540 -12.326 -4.954 1.00 84.69 202 GLY A N 1
ATOM 1535 C CA . GLY A 1 202 ? 0.184 -13.371 -5.676 1.00 84.69 202 GLY A CA 1
ATOM 1536 C C . GLY A 1 202 ? 0.637 -14.519 -4.774 1.00 84.69 202 GLY A C 1
ATOM 1537 O O . GLY A 1 202 ? 0.308 -14.566 -3.586 1.00 84.69 202 GLY A O 1
ATOM 1538 N N . GLU A 1 203 ? 1.359 -15.466 -5.364 1.00 74.56 203 GLU A N 1
ATOM 1539 C CA . GLU A 1 203 ? 2.080 -16.509 -4.633 1.00 74.56 203 GLU A CA 1
ATOM 1540 C C . GLU A 1 203 ? 3.548 -16.097 -4.544 1.00 74.56 203 GLU A C 1
ATOM 1542 O O . GLU A 1 203 ? 4.158 -15.834 -5.578 1.00 74.56 203 GLU A O 1
ATOM 1547 N N . LEU A 1 204 ? 4.116 -16.056 -3.333 1.00 66.00 204 LEU A N 1
ATOM 1548 C CA . LEU A 1 204 ? 5.564 -15.931 -3.196 1.00 66.00 204 LEU A CA 1
ATOM 1549 C C . LEU A 1 204 ? 6.213 -17.249 -3.620 1.00 66.00 204 LEU A C 1
ATOM 1551 O O . LEU A 1 204 ? 5.964 -18.310 -3.048 1.00 66.00 204 LEU A O 1
ATOM 1555 N N . THR A 1 205 ? 7.082 -17.180 -4.612 1.00 65.38 205 THR A N 1
ATOM 1556 C CA . THR A 1 205 ? 8.010 -18.255 -4.930 1.00 65.38 205 THR A CA 1
ATOM 1557 C C . THR A 1 205 ? 9.160 -18.265 -3.917 1.00 65.38 205 THR A C 1
ATOM 1559 O O . THR A 1 205 ? 9.534 -17.240 -3.353 1.00 65.38 205 THR A O 1
ATOM 1562 N N . ALA A 1 206 ? 9.783 -19.424 -3.689 1.00 55.78 206 ALA A N 1
ATOM 1563 C CA . ALA A 1 206 ? 10.875 -19.567 -2.713 1.00 55.78 206 ALA A CA 1
ATOM 1564 C C . ALA A 1 206 ? 12.093 -18.646 -2.979 1.00 55.78 206 ALA A C 1
ATOM 1566 O O . ALA A 1 206 ? 12.858 -18.350 -2.067 1.00 55.78 206 ALA A O 1
ATOM 1567 N N . LEU A 1 207 ? 12.270 -18.171 -4.220 1.00 53.22 207 LEU A N 1
ATOM 1568 C CA . LEU A 1 207 ? 13.282 -17.169 -4.596 1.00 53.22 207 LEU A CA 1
ATOM 1569 C C . LEU A 1 207 ? 12.934 -15.759 -4.083 1.00 53.22 207 LEU A C 1
ATOM 1571 O O . LEU A 1 207 ? 13.812 -14.932 -3.842 1.00 53.22 207 LEU A O 1
ATOM 1575 N N . GLU A 1 208 ? 11.650 -15.475 -3.892 1.00 59.59 208 GLU A N 1
ATOM 1576 C CA . GLU A 1 208 ? 11.139 -14.203 -3.381 1.00 59.59 208 GLU A CA 1
ATOM 1577 C C . GLU A 1 208 ? 11.241 -14.150 -1.847 1.00 59.59 208 GLU A C 1
ATOM 1579 O O . GLU A 1 208 ? 11.442 -13.072 -1.287 1.00 59.59 208 GLU A O 1
ATOM 1584 N N . GLU A 1 209 ? 11.248 -15.310 -1.180 1.00 56.75 209 GLU A N 1
ATOM 1585 C CA . GLU A 1 209 ? 11.469 -15.455 0.269 1.00 56.75 209 GLU A CA 1
ATOM 1586 C C . GLU A 1 209 ? 12.941 -15.309 0.706 1.00 56.75 209 GLU A C 1
ATOM 1588 O O . GLU A 1 209 ? 13.210 -15.033 1.880 1.00 56.75 209 GLU A O 1
ATOM 1593 N N . GLU A 1 210 ? 13.917 -15.467 -0.200 1.00 60.38 210 GLU A N 1
ATOM 1594 C CA . GLU A 1 210 ? 15.325 -15.241 0.147 1.00 60.38 210 GLU A CA 1
ATOM 1595 C C . GLU A 1 210 ? 15.574 -13.769 0.516 1.00 60.38 210 GLU A C 1
ATOM 1597 O O . GLU A 1 210 ? 15.172 -12.845 -0.196 1.00 60.38 210 GLU A O 1
ATOM 1602 N N . LYS A 1 211 ? 16.287 -13.539 1.631 1.00 63.12 211 LYS A N 1
ATOM 1603 C CA . LYS A 1 211 ? 16.747 -12.206 2.058 1.00 63.12 211 LYS A CA 1
ATOM 1604 C C . LYS A 1 211 ? 17.733 -11.631 1.035 1.00 63.12 211 LYS A C 1
ATOM 1606 O O . LYS A 1 211 ? 18.944 -11.801 1.164 1.00 63.12 211 LYS A O 1
ATOM 1611 N N . GLY A 1 212 ? 17.207 -10.952 0.023 1.00 67.94 212 GLY A N 1
ATOM 1612 C CA . GLY A 1 212 ? 17.984 -10.101 -0.873 1.00 67.94 212 GLY A CA 1
ATOM 1613 C C . GLY A 1 212 ? 18.351 -8.768 -0.217 1.00 67.94 212 GLY A C 1
ATOM 1614 O O . GLY A 1 212 ? 17.820 -8.401 0.829 1.00 67.94 212 GLY A O 1
ATOM 1615 N N . GLU A 1 213 ? 19.275 -8.036 -0.834 1.00 77.06 213 GLU A N 1
ATOM 1616 C CA . GLU A 1 213 ? 19.615 -6.688 -0.374 1.00 77.06 213 GLU A CA 1
ATOM 1617 C C . GLU A 1 213 ? 18.445 -5.711 -0.609 1.00 77.06 213 GLU A C 1
ATOM 1619 O O . GLU A 1 213 ? 17.810 -5.789 -1.667 1.00 77.06 213 GLU A O 1
ATOM 1624 N N . PRO A 1 214 ? 18.188 -4.768 0.320 1.00 81.88 214 PRO A N 1
ATOM 1625 C CA . PRO A 1 214 ? 17.210 -3.703 0.125 1.00 81.88 214 PRO A CA 1
ATOM 1626 C C . PRO A 1 214 ? 17.476 -2.902 -1.148 1.00 81.88 214 PRO A C 1
ATOM 1628 O O . PRO A 1 214 ? 18.604 -2.465 -1.406 1.00 81.88 214 PRO A O 1
ATOM 1631 N N . GLY A 1 215 ? 16.428 -2.657 -1.926 1.00 83.25 215 GLY A N 1
ATOM 1632 C CA . GLY A 1 215 ? 16.539 -1.867 -3.138 1.00 83.25 215 GLY A CA 1
ATOM 1633 C C . GLY A 1 215 ? 15.454 -2.140 -4.164 1.00 83.25 215 GLY A C 1
ATOM 1634 O O . GLY A 1 215 ? 14.535 -2.926 -3.954 1.00 83.25 215 GLY A O 1
ATOM 1635 N N . LEU A 1 216 ? 15.607 -1.470 -5.298 1.00 85.50 216 LEU A N 1
ATOM 1636 C CA . LEU A 1 216 ? 14.787 -1.606 -6.491 1.00 85.50 216 LEU A CA 1
ATOM 1637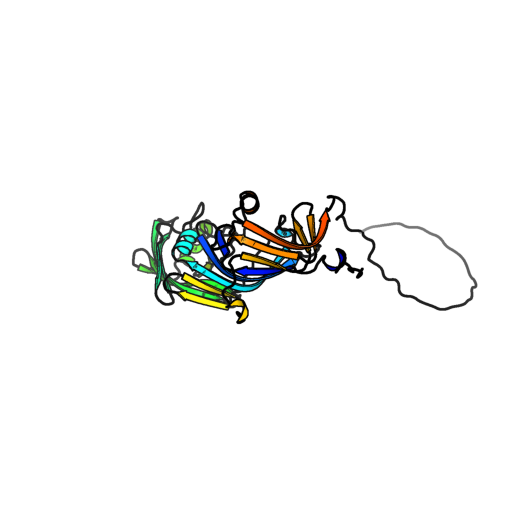 C C . LEU A 1 216 ? 15.687 -2.060 -7.637 1.00 85.50 216 LEU A C 1
ATOM 1639 O O . LEU A 1 216 ? 16.762 -1.494 -7.840 1.00 85.50 216 LEU A O 1
ATOM 1643 N N . VAL A 1 217 ? 15.255 -3.054 -8.399 1.00 87.56 217 VAL A N 1
ATOM 1644 C CA . VAL A 1 217 ? 15.937 -3.540 -9.591 1.00 87.56 217 VAL A CA 1
ATOM 1645 C C . VAL A 1 217 ? 14.973 -3.479 -10.769 1.00 87.56 217 VAL A C 1
ATOM 1647 O O . VAL A 1 217 ? 13.888 -4.050 -10.726 1.00 87.56 217 VAL A O 1
ATOM 1650 N N . LEU A 1 218 ? 15.386 -2.791 -11.831 1.00 88.19 218 LEU A N 1
ATOM 1651 C CA . LEU A 1 218 ? 14.691 -2.770 -13.113 1.00 88.19 218 LEU A CA 1
ATOM 1652 C C . LEU A 1 218 ? 15.505 -3.551 -14.140 1.00 88.19 218 LEU A C 1
ATOM 1654 O O . LEU A 1 218 ? 16.710 -3.312 -14.282 1.00 88.19 218 LEU A O 1
ATOM 1658 N N . THR A 1 219 ? 14.864 -4.471 -14.859 1.00 89.69 219 THR A N 1
ATOM 1659 C CA . THR A 1 219 ? 15.536 -5.359 -15.816 1.00 89.69 219 THR A CA 1
ATOM 1660 C C . THR A 1 219 ? 14.874 -5.380 -17.193 1.00 89.69 219 THR A C 1
ATOM 1662 O O . THR A 1 219 ? 13.658 -5.312 -17.337 1.00 89.69 219 THR A O 1
ATOM 1665 N N . GLY A 1 220 ? 15.683 -5.502 -18.244 1.00 88.38 220 GLY A N 1
ATOM 1666 C CA . GLY A 1 220 ? 15.204 -5.605 -19.619 1.00 88.38 220 GLY A CA 1
ATOM 1667 C C . GLY A 1 220 ? 14.637 -4.296 -20.179 1.00 88.38 220 GLY A C 1
ATOM 1668 O O . GLY A 1 220 ? 15.025 -3.205 -19.764 1.00 88.38 220 GLY A O 1
ATOM 1669 N N . GLY A 1 221 ? 13.773 -4.435 -21.188 1.00 87.19 221 GLY A N 1
ATOM 1670 C CA . GLY A 1 221 ? 13.039 -3.348 -21.840 1.00 87.19 221 GLY A CA 1
ATOM 1671 C C . GLY A 1 221 ? 13.866 -2.125 -22.259 1.00 87.19 221 GLY A C 1
ATOM 1672 O O . GLY A 1 221 ? 15.068 -2.208 -22.550 1.00 87.19 221 GLY A O 1
ATOM 1673 N N . ALA A 1 222 ? 13.178 -0.988 -22.319 1.00 86.75 222 ALA A N 1
ATOM 1674 C CA . ALA A 1 222 ? 13.756 0.319 -22.581 1.00 86.75 222 ALA A CA 1
ATOM 1675 C C . ALA A 1 222 ? 13.141 1.363 -21.642 1.00 86.75 222 ALA A C 1
ATOM 1677 O O . ALA A 1 222 ? 11.918 1.464 -21.537 1.00 86.75 222 ALA A O 1
ATOM 1678 N N . ILE A 1 223 ? 13.998 2.141 -20.982 1.00 85.81 223 ILE A N 1
ATOM 1679 C CA . ILE A 1 223 ? 13.595 3.162 -20.008 1.00 85.81 223 ILE A CA 1
ATOM 1680 C C . ILE A 1 223 ? 14.057 4.531 -20.492 1.00 85.81 223 ILE A C 1
ATOM 1682 O O . ILE A 1 223 ? 15.208 4.680 -20.910 1.00 85.81 223 ILE A O 1
ATOM 1686 N N . ARG A 1 224 ? 13.185 5.535 -20.404 1.00 84.94 224 ARG A N 1
ATOM 1687 C CA . ARG A 1 224 ? 13.543 6.941 -20.574 1.00 84.94 224 ARG A CA 1
ATOM 1688 C C . ARG A 1 224 ? 13.711 7.629 -19.219 1.00 84.94 224 ARG A C 1
ATOM 1690 O O . ARG A 1 224 ? 12.923 7.419 -18.301 1.00 84.94 224 ARG A O 1
ATOM 1697 N N . THR A 1 225 ? 14.756 8.443 -19.131 1.00 80.62 225 THR A N 1
ATOM 1698 C CA . THR A 1 225 ? 15.008 9.412 -18.060 1.00 80.62 225 THR A CA 1
ATOM 1699 C C . THR A 1 225 ? 15.574 10.672 -18.713 1.00 80.62 225 THR A C 1
ATOM 1701 O O . THR A 1 225 ? 16.606 10.632 -19.390 1.00 80.62 225 THR A O 1
ATOM 1704 N N . GLY A 1 226 ? 14.836 11.773 -18.629 1.00 79.31 226 GLY A N 1
ATOM 1705 C CA . GLY A 1 226 ? 15.125 13.028 -19.301 1.00 79.31 226 GLY A CA 1
ATOM 1706 C C . GLY A 1 226 ? 15.278 12.852 -20.808 1.00 79.31 226 GLY A C 1
ATOM 1707 O O . GLY A 1 226 ? 14.446 12.263 -21.500 1.00 79.31 226 GLY A O 1
ATOM 1708 N N . SER A 1 227 ? 16.398 13.337 -21.338 1.00 78.00 227 SER A N 1
ATOM 1709 C CA . SER A 1 227 ? 16.768 13.191 -22.752 1.00 78.00 227 SER A CA 1
ATOM 1710 C C . SER A 1 227 ? 17.433 11.850 -23.084 1.00 78.00 227 SER A C 1
ATOM 1712 O O . SER A 1 227 ? 17.904 11.651 -24.204 1.00 78.00 227 SER A O 1
ATOM 1714 N N . THR A 1 228 ? 17.504 10.924 -22.129 1.00 78.19 228 THR A N 1
ATOM 1715 C CA . THR A 1 228 ? 18.257 9.679 -22.257 1.00 78.19 228 THR A CA 1
ATOM 1716 C C . THR A 1 228 ? 17.328 8.479 -22.361 1.00 78.19 228 THR A C 1
ATOM 1718 O O . THR A 1 228 ? 16.401 8.329 -21.570 1.00 78.19 228 THR A O 1
ATOM 1721 N N . VAL A 1 229 ? 17.612 7.582 -23.309 1.00 83.56 229 VAL A N 1
ATOM 1722 C CA . VAL A 1 229 ? 16.968 6.267 -23.404 1.00 83.56 229 VAL A CA 1
ATOM 1723 C C . VAL A 1 229 ? 17.998 5.170 -23.156 1.00 83.56 229 VAL A C 1
ATOM 1725 O O . VAL A 1 229 ? 19.029 5.085 -23.829 1.00 83.56 229 VAL A O 1
ATOM 1728 N N . LEU A 1 230 ? 17.697 4.324 -22.177 1.00 83.44 230 LEU A N 1
ATOM 1729 C CA . LEU A 1 230 ? 18.497 3.184 -21.752 1.00 83.44 230 LEU A CA 1
ATOM 1730 C C . LEU A 1 230 ? 17.897 1.900 -22.332 1.00 83.44 230 LEU A C 1
ATOM 1732 O O . LEU A 1 230 ? 16.708 1.648 -22.143 1.00 83.44 230 LEU A O 1
ATOM 1736 N N . LEU A 1 231 ? 18.706 1.078 -23.010 1.00 84.31 231 LEU A N 1
ATOM 1737 C CA . LEU A 1 231 ? 18.264 -0.200 -23.585 1.00 84.31 231 LEU A CA 1
ATOM 1738 C C . LEU A 1 231 ? 18.819 -1.414 -22.850 1.00 84.31 231 LEU A C 1
ATOM 1740 O O . LEU A 1 231 ? 20.005 -1.441 -22.497 1.00 84.31 231 LEU A O 1
ATOM 1744 N N . GLY A 1 232 ? 17.977 -2.446 -22.713 1.00 79.44 232 GLY A N 1
ATOM 1745 C CA . GLY A 1 232 ? 18.343 -3.703 -22.063 1.00 79.44 232 GLY A CA 1
ATOM 1746 C C . GLY A 1 232 ? 18.844 -3.423 -20.655 1.00 79.44 232 GLY A C 1
ATOM 1747 O O . GLY A 1 232 ? 19.988 -3.747 -20.329 1.00 79.44 232 GLY A O 1
ATOM 1748 N N . VAL A 1 233 ? 18.033 -2.689 -19.893 1.00 77.75 233 VAL A N 1
ATOM 1749 C CA . VAL A 1 233 ? 18.438 -2.096 -18.625 1.00 77.75 233 VAL A CA 1
ATOM 1750 C C . VAL A 1 233 ? 18.702 -3.187 -17.598 1.00 77.75 233 VAL A C 1
ATOM 1752 O O . VAL A 1 233 ? 18.011 -4.193 -17.524 1.00 77.75 233 VAL A O 1
ATOM 1755 N N . THR A 1 234 ? 19.730 -2.997 -16.786 1.00 84.81 234 THR A N 1
ATOM 1756 C CA . THR A 1 234 ? 19.811 -3.570 -15.446 1.00 84.81 234 THR A CA 1
ATOM 1757 C C . THR A 1 234 ? 20.172 -2.421 -14.525 1.00 84.81 234 THR A C 1
ATOM 1759 O O . THR A 1 234 ? 21.344 -2.056 -14.409 1.00 84.81 234 THR A O 1
ATOM 1762 N N . LEU A 1 235 ? 19.152 -1.792 -13.950 1.00 80.38 235 LEU A N 1
ATOM 1763 C CA . LEU A 1 235 ? 19.271 -0.655 -13.047 1.00 80.38 235 LEU A CA 1
ATOM 1764 C C . LEU A 1 235 ? 18.996 -1.147 -11.635 1.00 80.38 235 LEU A C 1
ATOM 1766 O O . LEU A 1 235 ? 17.954 -1.739 -11.401 1.00 80.38 235 LEU A O 1
ATOM 1770 N N . SER A 1 236 ? 19.902 -0.892 -10.700 1.00 82.00 236 SER A N 1
ATOM 1771 C CA . SER A 1 236 ? 19.691 -1.148 -9.280 1.00 82.00 236 SER A CA 1
ATOM 1772 C C . SER A 1 236 ? 19.793 0.167 -8.515 1.00 82.00 236 SER A C 1
ATOM 1774 O O . SER A 1 236 ? 20.821 0.850 -8.578 1.00 82.00 236 SER A O 1
ATOM 1776 N N . LEU A 1 237 ? 18.724 0.512 -7.803 1.00 79.38 237 LEU A N 1
ATOM 1777 C CA . LEU A 1 237 ? 18.686 1.592 -6.826 1.00 79.38 237 LEU A CA 1
ATOM 1778 C C . LEU A 1 237 ? 18.779 0.978 -5.436 1.00 79.38 237 LEU A C 1
ATOM 1780 O O . LEU A 1 237 ? 18.058 0.032 -5.117 1.00 79.38 237 LEU A O 1
ATOM 1784 N N . ARG A 1 238 ? 19.675 1.510 -4.611 1.00 80.81 238 ARG A N 1
ATOM 1785 C CA . ARG A 1 238 ? 19.886 1.047 -3.237 1.00 80.81 238 ARG A CA 1
ATOM 1786 C C . ARG A 1 238 ? 19.992 2.235 -2.299 1.00 80.81 238 ARG A C 1
ATOM 1788 O O . ARG A 1 238 ? 20.460 3.300 -2.706 1.00 80.81 238 ARG A O 1
ATOM 1795 N N . ALA A 1 239 ? 19.605 2.033 -1.044 1.00 73.81 239 ALA A N 1
ATOM 1796 C CA . ALA A 1 239 ? 19.856 3.010 0.005 1.00 73.81 239 ALA A CA 1
ATOM 1797 C C . ALA A 1 239 ? 21.371 3.162 0.207 1.00 73.81 239 ALA A C 1
ATOM 1799 O O . ALA A 1 239 ? 22.091 2.170 0.334 1.00 73.81 239 ALA A O 1
ATOM 1800 N N . GLU A 1 240 ? 21.867 4.397 0.246 1.00 65.25 240 GLU A N 1
ATOM 1801 C CA . GLU A 1 240 ? 23.311 4.646 0.336 1.00 65.25 240 GLU A CA 1
ATOM 1802 C C . GLU A 1 240 ? 23.916 4.179 1.677 1.00 65.25 240 GLU A C 1
ATOM 1804 O O . GLU A 1 240 ? 25.060 3.731 1.720 1.00 65.25 240 GLU A O 1
ATOM 1809 N N . HIS A 1 241 ? 23.142 4.227 2.765 1.00 66.81 241 HIS A N 1
ATOM 1810 C CA . HIS A 1 241 ? 23.646 4.045 4.134 1.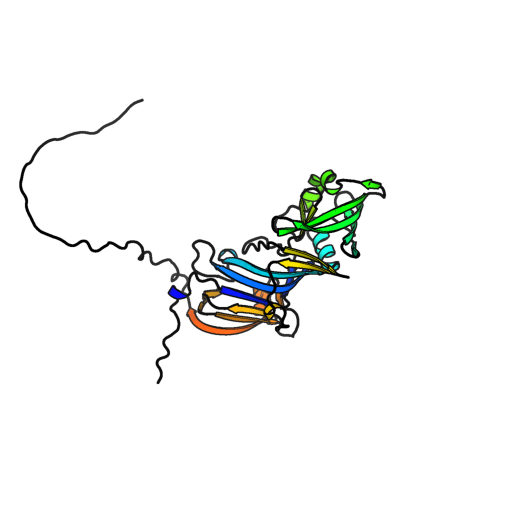00 66.81 241 HIS A CA 1
ATOM 1811 C C . HIS A 1 241 ? 23.286 2.694 4.779 1.00 66.81 241 HIS A C 1
ATOM 1813 O O . HIS A 1 241 ? 23.517 2.508 5.972 1.00 66.81 241 HIS A O 1
ATOM 1819 N N . GLY A 1 242 ? 22.765 1.736 4.002 1.00 66.00 242 GLY A N 1
ATOM 1820 C CA . GLY A 1 242 ? 22.251 0.468 4.525 1.00 66.00 242 GLY A CA 1
ATOM 1821 C C . GLY A 1 242 ? 20.938 0.663 5.293 1.00 66.00 242 GLY A C 1
ATOM 1822 O O . GLY A 1 242 ? 20.828 1.494 6.189 1.00 66.00 242 GLY A O 1
ATOM 1823 N N . GLY A 1 243 ? 19.905 -0.083 4.918 1.00 75.69 243 GLY A N 1
ATOM 1824 C CA . GLY A 1 243 ? 18.547 0.101 5.429 1.00 75.69 243 GLY A CA 1
ATOM 1825 C C . GLY A 1 243 ? 17.520 0.040 4.302 1.00 75.69 243 GLY A C 1
ATOM 1826 O O . GLY A 1 243 ? 17.907 -0.158 3.147 1.00 75.69 243 GLY A O 1
ATOM 1827 N N . PRO A 1 244 ? 16.225 0.187 4.622 1.00 79.12 244 PRO A N 1
ATOM 1828 C CA . PRO A 1 244 ? 15.185 0.155 3.609 1.00 79.12 244 PRO A CA 1
ATOM 1829 C C . PRO A 1 244 ? 15.345 1.308 2.616 1.00 79.12 244 PRO A C 1
ATOM 1831 O O . PRO A 1 244 ? 15.726 2.423 2.991 1.00 79.12 244 PRO A O 1
ATOM 1834 N N . LEU A 1 245 ? 15.021 1.045 1.352 1.00 80.94 245 LEU A N 1
ATOM 1835 C CA . LEU A 1 245 ? 14.996 2.074 0.321 1.00 80.94 245 LEU A CA 1
ATOM 1836 C C . LEU A 1 245 ? 13.760 2.953 0.534 1.00 80.94 245 LEU A C 1
ATOM 1838 O O . LEU A 1 245 ? 12.624 2.510 0.381 1.00 80.94 245 LEU A O 1
ATOM 1842 N N . GLN A 1 246 ? 14.002 4.204 0.910 1.00 79.94 246 GLN A N 1
ATOM 1843 C CA . GLN A 1 246 ? 12.958 5.200 1.113 1.00 79.94 246 GLN A CA 1
ATOM 1844 C C . GLN A 1 246 ? 12.544 5.767 -0.244 1.00 79.94 246 GLN A C 1
ATOM 1846 O O . GLN A 1 246 ? 13.373 6.356 -0.936 1.00 79.94 246 GLN A O 1
ATOM 1851 N N . ILE A 1 247 ? 11.275 5.602 -0.609 1.00 74.38 247 ILE A N 1
ATOM 1852 C CA . ILE A 1 247 ? 10.703 6.163 -1.831 1.00 74.38 247 ILE A CA 1
ATOM 1853 C C . ILE A 1 247 ? 9.649 7.189 -1.432 1.00 74.38 247 ILE A C 1
ATOM 1855 O O . ILE A 1 247 ? 8.628 6.859 -0.828 1.00 74.38 247 ILE A O 1
ATOM 1859 N N . ASP A 1 248 ? 9.903 8.442 -1.793 1.00 71.19 248 ASP A N 1
ATOM 1860 C CA . ASP A 1 248 ? 8.908 9.507 -1.770 1.00 71.19 248 ASP A CA 1
ATOM 1861 C C . ASP A 1 248 ? 8.657 9.928 -3.221 1.00 71.19 248 ASP A C 1
ATOM 1863 O O . ASP A 1 248 ? 9.463 10.668 -3.789 1.00 71.19 248 ASP A O 1
ATOM 1867 N N . PRO A 1 249 ? 7.579 9.448 -3.864 1.00 64.31 249 PRO A N 1
ATOM 1868 C CA . PRO A 1 249 ? 7.321 9.756 -5.267 1.00 64.31 249 PRO A CA 1
ATOM 1869 C C . PRO A 1 249 ? 7.174 11.252 -5.553 1.00 64.31 249 PRO A C 1
ATOM 1871 O O . PRO A 1 249 ? 7.487 11.685 -6.657 1.00 64.31 249 PRO A O 1
ATOM 1874 N N . GLU A 1 250 ? 6.758 12.057 -4.569 1.00 65.06 250 GLU A N 1
ATOM 1875 C CA . GLU A 1 250 ? 6.656 13.513 -4.720 1.00 65.06 250 GLU A CA 1
ATOM 1876 C C . GLU A 1 250 ? 8.026 14.205 -4.652 1.00 65.06 250 GLU A C 1
ATOM 1878 O O . GLU A 1 250 ? 8.175 15.337 -5.113 1.00 65.06 250 GLU A O 1
ATOM 1883 N N . ARG A 1 251 ? 9.038 13.537 -4.084 1.00 65.88 251 ARG A N 1
ATOM 1884 C CA . ARG A 1 251 ? 10.399 14.067 -3.891 1.00 65.88 251 ARG A CA 1
ATOM 1885 C C . ARG A 1 251 ? 11.482 13.216 -4.543 1.00 65.88 251 ARG A C 1
ATOM 1887 O O . ARG A 1 251 ? 12.658 13.391 -4.232 1.00 65.88 251 ARG A O 1
ATOM 1894 N N . MET A 1 252 ? 11.110 12.318 -5.450 1.00 63.31 252 MET A N 1
ATOM 1895 C CA . MET A 1 252 ? 12.023 11.323 -6.009 1.00 63.31 252 MET A CA 1
ATOM 1896 C C . MET A 1 252 ? 13.237 11.971 -6.692 1.00 63.31 252 MET A C 1
ATOM 1898 O O . MET A 1 252 ? 14.362 11.539 -6.464 1.00 63.31 252 MET A O 1
ATOM 1902 N N . GLU A 1 253 ? 13.033 13.057 -7.444 1.00 62.81 253 GLU A N 1
ATOM 1903 C CA . GLU A 1 253 ? 14.115 13.828 -8.080 1.00 62.81 253 GLU A CA 1
ATOM 1904 C C . GLU A 1 253 ? 15.116 14.362 -7.038 1.00 62.81 253 GLU A C 1
ATOM 1906 O O . GLU A 1 253 ? 16.315 14.105 -7.130 1.00 62.81 253 GLU A O 1
ATOM 1911 N N . GLN A 1 254 ? 14.620 14.981 -5.960 1.00 61.41 254 GLN A N 1
ATOM 1912 C CA . GLN A 1 254 ? 15.459 15.474 -4.862 1.00 61.41 254 GLN A CA 1
ATOM 1913 C C . GLN A 1 254 ? 16.182 14.337 -4.125 1.00 61.41 254 GLN A C 1
ATOM 1915 O O . GLN A 1 254 ? 17.334 14.502 -3.727 1.00 61.41 254 GLN A O 1
ATOM 1920 N N . GLN A 1 255 ? 15.538 13.177 -3.946 1.00 59.72 255 GLN A N 1
ATOM 1921 C CA . GLN A 1 255 ? 16.145 12.011 -3.295 1.00 59.72 255 GLN A CA 1
ATOM 1922 C C . GLN A 1 255 ? 17.309 11.428 -4.109 1.00 59.72 255 GLN A C 1
ATOM 1924 O O . GLN A 1 255 ? 18.292 10.969 -3.522 1.00 59.72 255 GLN A O 1
ATOM 1929 N N . ILE A 1 256 ? 17.222 11.466 -5.443 1.00 61.09 256 ILE A N 1
ATOM 1930 C CA . ILE A 1 256 ? 18.314 11.063 -6.340 1.00 61.09 256 ILE A CA 1
ATOM 1931 C C . ILE A 1 256 ? 19.455 12.087 -6.272 1.00 61.09 256 ILE A C 1
ATOM 1933 O O . ILE A 1 256 ? 20.608 11.709 -6.068 1.00 61.09 256 ILE A O 1
ATOM 1937 N N . GLU A 1 257 ? 19.149 13.381 -6.394 1.00 59.12 257 GLU A N 1
ATOM 1938 C CA . GLU A 1 257 ? 20.156 14.454 -6.410 1.00 59.12 257 GLU A CA 1
ATOM 1939 C C . GLU A 1 257 ? 20.939 14.581 -5.097 1.00 59.12 257 GLU A C 1
ATOM 1941 O O . GLU A 1 257 ? 22.133 14.884 -5.106 1.00 59.12 257 GLU A O 1
ATOM 1946 N N . GLN A 1 258 ? 20.285 14.338 -3.960 1.00 57.59 258 GLN A N 1
ATOM 1947 C CA . GLN A 1 258 ? 20.883 14.470 -2.628 1.00 57.59 258 GLN A CA 1
ATOM 1948 C C . GLN A 1 258 ? 21.688 13.233 -2.190 1.00 57.59 258 GLN A C 1
ATOM 1950 O O . GLN A 1 258 ? 22.210 13.211 -1.078 1.00 57.59 258 GLN A O 1
ATOM 1955 N N . GLY A 1 259 ? 21.809 12.212 -3.047 1.00 48.66 259 GLY A N 1
ATOM 1956 C CA . GLY A 1 259 ? 22.635 11.026 -2.797 1.00 48.66 259 GLY A CA 1
ATOM 1957 C C . GLY A 1 259 ? 21.974 9.933 -1.953 1.00 48.66 259 GLY A C 1
ATOM 1958 O O . GLY A 1 259 ? 22.526 8.844 -1.846 1.00 48.66 259 GLY A O 1
ATOM 1959 N N . TYR A 1 260 ? 20.754 10.145 -1.440 1.00 48.91 260 TYR A N 1
ATOM 1960 C CA . TYR A 1 260 ? 20.033 9.147 -0.632 1.00 48.91 260 TYR A CA 1
ATOM 1961 C C . TYR A 1 260 ? 19.821 7.809 -1.358 1.00 48.91 260 TYR A C 1
ATOM 1963 O O . TYR A 1 260 ? 19.667 6.766 -0.712 1.00 48.91 260 TYR A O 1
ATOM 1971 N N . MET A 1 261 ? 19.862 7.832 -2.693 1.00 54.53 261 MET A N 1
ATOM 1972 C CA . MET A 1 261 ? 19.858 6.651 -3.543 1.00 54.53 261 MET A CA 1
ATOM 1973 C C . MET A 1 261 ? 21.165 6.516 -4.321 1.00 54.53 261 MET A C 1
ATOM 1975 O O . MET A 1 261 ? 21.538 7.377 -5.116 1.00 54.53 261 MET A O 1
ATOM 1979 N N . LYS A 1 262 ? 21.826 5.365 -4.168 1.00 55.47 262 LYS A N 1
ATOM 1980 C CA . LYS A 1 262 ? 22.944 4.986 -5.027 1.00 55.47 262 LYS A CA 1
ATOM 1981 C C . LYS A 1 262 ? 22.412 4.247 -6.246 1.00 55.47 262 LYS A C 1
ATOM 1983 O O . LYS A 1 262 ? 21.970 3.101 -6.148 1.00 55.47 262 LYS A O 1
ATOM 1988 N N . GLN A 1 263 ? 22.507 4.893 -7.401 1.00 58.47 263 GLN A N 1
ATOM 1989 C CA . GLN A 1 263 ? 22.240 4.260 -8.682 1.00 58.47 263 GLN A CA 1
ATOM 1990 C C . GLN A 1 263 ? 23.469 3.471 -9.145 1.00 58.47 263 GLN A C 1
ATOM 1992 O O . GLN A 1 263 ? 24.571 4.006 -9.271 1.00 58.47 263 GLN A O 1
ATOM 1997 N N . SER A 1 264 ? 23.280 2.189 -9.440 1.00 60.34 264 SER A N 1
ATOM 1998 C CA . SER A 1 264 ? 24.276 1.372 -10.131 1.00 60.34 264 SER A CA 1
ATOM 1999 C C . SER A 1 264 ? 23.597 0.599 -11.247 1.00 60.34 264 SER A C 1
ATOM 2001 O O . SER A 1 264 ? 22.483 0.112 -11.082 1.00 60.34 264 SER A O 1
ATOM 2003 N N . GLY A 1 265 ? 24.230 0.501 -12.412 1.00 60.94 265 GLY A N 1
ATOM 2004 C CA . GLY A 1 265 ? 23.596 -0.198 -13.516 1.00 60.94 265 GLY A CA 1
ATOM 2005 C C . GLY A 1 265 ? 24.557 -0.647 -14.594 1.00 60.94 265 GLY A C 1
ATOM 2006 O O . GLY A 1 265 ? 25.649 -0.104 -14.762 1.00 60.94 265 GLY A O 1
ATOM 2007 N N . ARG A 1 266 ? 24.117 -1.664 -15.327 1.00 59.50 266 ARG A N 1
ATOM 2008 C CA . ARG A 1 266 ? 24.681 -2.062 -16.612 1.00 59.50 266 ARG A CA 1
ATOM 2009 C C . ARG A 1 266 ? 23.592 -1.855 -17.651 1.00 59.50 266 ARG A C 1
ATOM 2011 O O . ARG A 1 266 ? 22.442 -2.214 -17.430 1.00 59.50 266 ARG A O 1
ATOM 2018 N N . TYR A 1 267 ? 23.956 -1.256 -18.769 1.00 66.12 267 TYR A N 1
ATOM 2019 C CA . TYR A 1 267 ? 23.057 -1.038 -19.892 1.00 66.12 267 TYR A CA 1
ATOM 2020 C C . TYR A 1 267 ? 23.731 -1.538 -21.156 1.00 66.12 267 TYR A C 1
ATOM 2022 O O . TYR A 1 267 ? 24.957 -1.498 -21.286 1.00 66.12 267 TYR A O 1
ATOM 2030 N N . THR A 1 268 ? 22.916 -2.028 -22.082 1.00 51.28 268 THR A N 1
ATOM 2031 C CA . THR A 1 268 ? 23.422 -2.586 -23.334 1.00 51.28 268 THR A CA 1
ATOM 2032 C C . THR A 1 268 ? 23.803 -1.469 -24.301 1.00 51.28 268 THR A C 1
ATOM 2034 O O . THR A 1 268 ? 24.819 -1.557 -24.987 1.00 51.28 268 THR A O 1
ATOM 2037 N N . THR A 1 269 ? 23.020 -0.388 -24.358 1.00 57.72 269 THR A N 1
ATOM 2038 C CA . THR A 1 269 ? 23.301 0.791 -25.192 1.00 57.72 269 THR A CA 1
ATOM 2039 C C . THR A 1 269 ? 22.601 2.028 -24.621 1.00 57.72 269 THR A C 1
ATOM 2041 O O . THR A 1 269 ? 21.502 1.925 -24.076 1.00 57.72 269 THR A O 1
ATOM 2044 N N . LEU A 1 270 ? 23.255 3.186 -24.747 1.00 46.56 270 LEU A N 1
ATOM 2045 C CA . LEU A 1 270 ? 22.766 4.503 -24.337 1.00 46.56 270 LEU A CA 1
ATOM 2046 C C . LEU A 1 270 ? 22.414 5.327 -25.581 1.00 46.56 270 LEU A C 1
ATOM 2048 O O . LEU A 1 270 ? 23.274 5.508 -26.444 1.00 46.56 270 LEU A O 1
ATOM 2052 N N . TYR A 1 271 ? 21.195 5.859 -25.656 1.00 56.72 271 TYR A N 1
ATOM 2053 C CA . TYR A 1 271 ? 20.793 6.809 -26.694 1.00 56.72 271 TYR A CA 1
ATOM 2054 C C . TYR A 1 271 ? 20.541 8.184 -26.075 1.00 56.72 271 TYR A C 1
ATOM 2056 O O . TYR A 1 271 ? 19.710 8.319 -25.178 1.00 56.72 271 TYR A O 1
ATOM 2064 N N . LEU A 1 272 ? 21.231 9.208 -26.584 1.00 47.72 272 LEU A N 1
ATOM 2065 C CA . LEU A 1 272 ? 20.870 10.605 -26.347 1.00 47.72 272 LEU A CA 1
ATOM 2066 C C . LEU A 1 272 ? 19.804 10.982 -27.367 1.00 47.72 272 LEU A C 1
ATOM 2068 O O . LEU A 1 272 ? 20.060 10.999 -28.573 1.00 47.72 272 LEU A O 1
ATOM 2072 N N . VAL A 1 273 ? 18.597 11.242 -26.889 1.00 49.06 273 VAL A N 1
ATOM 2073 C CA . VAL A 1 273 ? 17.465 11.569 -27.738 1.00 49.06 273 VAL A CA 1
ATOM 2074 C C . VAL A 1 273 ? 17.342 13.082 -27.824 1.00 49.06 273 VAL A C 1
ATOM 2076 O O . VAL A 1 273 ? 17.025 13.757 -26.846 1.00 49.06 273 VAL A O 1
ATOM 2079 N N . ALA A 1 274 ? 17.589 13.630 -29.015 1.00 44.31 274 ALA A N 1
ATOM 2080 C CA . ALA A 1 274 ? 17.200 15.003 -29.306 1.00 44.31 274 ALA A CA 1
ATOM 2081 C C . ALA A 1 274 ? 15.660 15.105 -29.213 1.00 44.31 274 ALA A C 1
ATOM 2083 O O . ALA A 1 274 ? 14.987 14.215 -29.738 1.00 44.31 274 ALA A O 1
ATOM 2084 N N . PRO A 1 275 ? 15.089 16.160 -28.598 1.00 39.81 275 PRO A N 1
ATOM 2085 C CA . PRO A 1 275 ? 13.653 16.251 -28.303 1.00 39.81 275 PRO A CA 1
ATOM 2086 C C . PRO A 1 275 ? 12.716 16.008 -29.504 1.00 39.81 275 PRO A C 1
ATOM 2088 O O . PRO A 1 275 ? 11.573 15.597 -29.326 1.00 39.81 275 PRO A O 1
ATOM 2091 N N . ASP A 1 276 ? 13.194 16.215 -30.735 1.00 42.38 276 ASP A N 1
ATOM 2092 C CA . ASP A 1 276 ? 12.420 16.029 -31.966 1.00 42.38 276 ASP A CA 1
ATOM 2093 C C . ASP A 1 276 ? 12.508 14.625 -32.596 1.00 42.38 276 ASP A C 1
ATOM 2095 O O . ASP A 1 276 ? 11.711 14.307 -33.477 1.00 42.38 276 ASP A O 1
ATOM 2099 N N . ALA A 1 277 ? 13.421 13.759 -32.145 1.00 45.56 277 ALA A N 1
ATOM 2100 C CA . ALA A 1 277 ? 13.715 12.472 -32.789 1.00 45.56 277 ALA A CA 1
ATOM 2101 C C . ALA A 1 277 ? 12.725 11.332 -32.455 1.00 45.56 277 ALA A C 1
ATOM 2103 O O . ALA A 1 277 ? 12.821 10.253 -33.032 1.00 45.56 277 ALA A O 1
ATOM 2104 N N . LEU A 1 278 ? 11.772 11.552 -31.540 1.00 46.16 278 LEU A N 1
ATOM 2105 C CA . LEU A 1 278 ? 10.737 10.574 -31.155 1.00 46.16 278 LEU A CA 1
ATOM 2106 C C . LEU A 1 278 ? 9.378 10.808 -31.831 1.00 46.16 278 LEU A C 1
ATOM 2108 O O . LEU A 1 278 ? 8.419 10.079 -31.574 1.00 46.16 278 LEU A O 1
ATOM 2112 N N . LYS A 1 279 ? 9.256 11.824 -32.690 1.00 42.25 279 LYS A N 1
ATOM 2113 C CA . LYS A 1 279 ? 8.038 12.024 -33.482 1.00 42.25 279 LYS A CA 1
ATOM 2114 C C . LYS A 1 279 ? 8.008 10.953 -34.579 1.00 42.25 279 LYS A C 1
ATOM 2116 O O . LYS A 1 279 ? 8.739 11.064 -35.553 1.00 42.25 279 LYS A O 1
ATOM 2121 N N . ARG A 1 280 ? 7.199 9.910 -34.342 1.00 42.34 280 ARG A N 1
ATOM 2122 C CA . ARG A 1 280 ? 6.882 8.755 -35.210 1.00 42.34 280 ARG A CA 1
ATOM 2123 C C . ARG A 1 280 ? 7.252 8.946 -36.682 1.00 42.34 280 ARG A C 1
ATOM 2125 O O . ARG A 1 280 ? 6.705 9.826 -37.341 1.00 42.34 280 ARG A O 1
ATOM 2132 N N . ASP A 1 281 ? 8.059 8.028 -37.202 1.00 32.88 281 ASP A N 1
ATOM 2133 C CA . ASP A 1 281 ? 8.196 7.801 -38.638 1.00 32.88 281 ASP A CA 1
ATOM 2134 C C . ASP A 1 281 ? 6.911 7.089 -39.126 1.00 32.88 281 ASP A C 1
ATOM 2136 O O . ASP A 1 281 ? 6.645 5.959 -38.706 1.00 32.88 281 ASP A O 1
ATOM 2140 N N . PRO A 1 282 ? 6.043 7.709 -39.947 1.00 36.28 282 PRO A N 1
ATOM 2141 C CA . PRO A 1 282 ? 4.746 7.136 -40.323 1.00 36.28 282 PRO A CA 1
ATOM 2142 C C . PRO A 1 282 ? 4.847 6.034 -41.397 1.00 36.28 282 PRO A C 1
ATOM 2144 O O . PRO A 1 282 ? 3.860 5.714 -42.056 1.00 36.28 282 PRO A O 1
ATOM 2147 N N . ALA A 1 283 ? 6.020 5.434 -41.596 1.00 37.88 283 ALA A N 1
ATOM 2148 C CA . ALA A 1 283 ? 6.316 4.590 -42.749 1.00 37.88 283 ALA A CA 1
ATOM 2149 C C . ALA A 1 283 ? 6.391 3.087 -42.430 1.00 37.88 283 ALA A C 1
ATOM 2151 O O . ALA A 1 283 ? 7.250 2.392 -42.958 1.00 37.88 283 ALA A O 1
ATOM 2152 N N . VAL A 1 284 ? 5.481 2.549 -41.611 1.00 41.38 284 VAL A N 1
ATOM 2153 C CA . VAL A 1 284 ? 5.199 1.098 -41.606 1.00 41.38 284 VAL A CA 1
ATOM 2154 C C . VAL A 1 284 ? 3.697 0.859 -41.429 1.00 41.38 284 VAL A C 1
ATOM 2156 O O . VAL A 1 284 ? 3.224 0.360 -40.415 1.00 41.38 284 VAL A O 1
ATOM 2159 N N . SER A 1 285 ? 2.914 1.235 -42.438 1.00 34.66 285 SER A N 1
ATOM 2160 C CA . SER A 1 285 ? 1.586 0.662 -42.657 1.00 34.66 285 SER A CA 1
ATOM 2161 C C . SER A 1 285 ? 1.333 0.570 -44.155 1.00 34.66 285 SER A C 1
ATOM 2163 O O . SER A 1 285 ? 1.128 1.584 -44.815 1.00 34.66 285 SER A O 1
ATOM 2165 N N . SER A 1 286 ? 1.428 -0.660 -44.667 1.00 34.72 286 SER A N 1
ATOM 2166 C CA . SER A 1 286 ? 0.790 -1.197 -45.879 1.00 34.72 286 SER A CA 1
ATOM 2167 C C . SER A 1 286 ? 1.740 -2.156 -46.597 1.00 34.72 286 SER A C 1
ATOM 2169 O O . SER A 1 286 ? 2.442 -1.801 -47.544 1.00 34.72 286 SER A O 1
ATOM 2171 N N . SER A 1 287 ? 1.711 -3.412 -46.164 1.00 35.81 287 SER A N 1
ATOM 2172 C CA . SER A 1 287 ? 2.046 -4.556 -47.001 1.00 35.81 287 SER A CA 1
ATOM 2173 C C . SER A 1 287 ? 1.057 -4.643 -48.173 1.00 35.81 287 SER A C 1
ATOM 2175 O O . SER A 1 287 ? -0.140 -4.829 -47.972 1.00 35.81 287 SER A O 1
ATOM 2177 N N . ALA A 1 288 ? 1.552 -4.543 -49.407 1.00 31.94 288 ALA A N 1
ATOM 2178 C CA . ALA A 1 288 ? 0.834 -5.020 -50.588 1.00 31.94 288 ALA A CA 1
ATOM 2179 C C . ALA A 1 288 ? 1.362 -6.425 -50.950 1.00 31.94 288 ALA A C 1
ATOM 2181 O O . ALA A 1 288 ? 2.582 -6.617 -50.959 1.00 31.94 288 ALA A O 1
ATOM 2182 N N . PRO A 1 289 ? 0.498 -7.421 -51.216 1.00 40.06 289 PRO A N 1
ATOM 2183 C CA . PRO A 1 289 ? 0.936 -8.769 -51.565 1.00 40.06 289 PRO A CA 1
ATOM 2184 C C . PRO A 1 289 ? 1.369 -8.864 -53.043 1.00 40.06 289 PRO A C 1
ATOM 2186 O O . PRO A 1 289 ? 0.907 -8.076 -53.872 1.00 40.06 289 PRO A O 1
ATOM 2189 N N . PRO A 1 290 ? 2.219 -9.844 -53.409 1.00 41.38 290 PRO A N 1
ATOM 2190 C CA . PRO A 1 290 ? 2.655 -10.038 -54.785 1.00 41.38 290 PRO A CA 1
ATOM 2191 C C . PRO A 1 290 ? 1.585 -10.813 -55.568 1.00 41.38 290 PRO A C 1
ATOM 2193 O O . PRO A 1 290 ? 1.389 -12.008 -55.360 1.00 41.38 290 PRO A O 1
ATOM 2196 N N . GLY A 1 291 ? 0.881 -10.130 -56.470 1.00 33.47 291 GLY A N 1
ATOM 2197 C CA . GLY A 1 291 ? -0.008 -10.749 -57.455 1.00 33.47 291 GLY A CA 1
ATOM 2198 C C . GLY A 1 291 ? 0.677 -10.823 -58.816 1.00 33.47 291 GLY A C 1
ATOM 2199 O O . GLY A 1 291 ? 0.961 -9.790 -59.417 1.00 33.47 291 GLY A O 1
ATOM 2200 N N . GLY A 1 292 ? 0.969 -12.038 -59.279 1.00 32.91 292 GLY A N 1
ATOM 2201 C CA . GLY A 1 292 ? 1.424 -12.315 -60.639 1.00 32.91 292 GLY A CA 1
ATOM 2202 C C . GLY A 1 292 ? 0.276 -12.495 -61.639 1.00 32.91 292 GLY A C 1
ATOM 2203 O O . GLY A 1 292 ? -0.886 -12.587 -61.248 1.00 32.91 292 GLY A O 1
ATOM 2204 N N . THR A 1 293 ? 0.675 -12.653 -62.910 1.00 34.53 293 THR A N 1
ATOM 2205 C CA . THR A 1 293 ? -0.091 -13.000 -64.135 1.00 34.53 293 THR A CA 1
ATOM 2206 C C . THR A 1 293 ? -1.034 -11.928 -64.687 1.00 34.53 293 THR A C 1
ATOM 2208 O O . THR A 1 293 ? -1.646 -11.193 -63.929 1.00 34.53 293 THR A O 1
ATOM 2211 N N . ASP A 1 294 ? -1.295 -11.794 -65.986 1.00 35.94 294 ASP A N 1
ATOM 2212 C CA . ASP A 1 294 ? -0.656 -12.114 -67.275 1.00 35.94 294 ASP A CA 1
ATOM 2213 C C . ASP A 1 294 ? -1.595 -11.476 -68.338 1.00 35.94 294 ASP A C 1
ATOM 2215 O O . ASP A 1 294 ? -2.760 -11.210 -68.051 1.00 35.94 294 ASP A O 1
ATOM 2219 N N . ALA A 1 295 ? -1.078 -11.221 -69.539 1.00 35.94 295 ALA A N 1
ATOM 2220 C CA . ALA A 1 295 ? -1.765 -11.119 -70.833 1.00 35.94 295 ALA A CA 1
ATOM 2221 C C . ALA A 1 295 ? -3.195 -10.516 -70.964 1.00 35.94 295 ALA A C 1
ATOM 2223 O O . ALA A 1 295 ? -4.204 -11.145 -70.671 1.00 35.94 295 ALA A O 1
ATOM 2224 N N . GLY A 1 296 ? -3.271 -9.422 -71.736 1.00 31.72 296 GLY A N 1
ATOM 2225 C CA . GLY A 1 296 ? -3.991 -9.474 -73.018 1.00 31.72 296 GLY A CA 1
ATOM 2226 C C . GLY A 1 296 ? -5.430 -8.934 -73.111 1.00 31.72 296 GLY A C 1
ATOM 2227 O O . GLY A 1 296 ? -6.342 -9.355 -72.415 1.00 31.72 296 GLY A O 1
ATOM 2228 N N . ASN A 1 297 ? -5.617 -8.136 -74.169 1.00 35.69 297 ASN A N 1
ATOM 2229 C CA . ASN A 1 297 ? -6.843 -7.932 -74.955 1.00 35.69 297 ASN A CA 1
ATOM 2230 C C . ASN A 1 297 ? -7.854 -6.828 -74.550 1.00 35.69 297 ASN A C 1
ATOM 2232 O O . ASN A 1 297 ? -8.815 -7.029 -73.815 1.00 35.69 297 ASN A O 1
ATOM 2236 N N . GLN A 1 298 ? -7.686 -5.668 -75.200 1.00 35.16 298 GLN A N 1
ATOM 2237 C CA . GLN A 1 298 ? -8.772 -4.836 -75.762 1.00 35.16 298 GLN A CA 1
ATOM 2238 C C . GLN A 1 298 ? -9.542 -5.624 -76.864 1.00 35.16 298 GLN A C 1
ATOM 2240 O O . GLN A 1 298 ? -8.968 -6.607 -77.334 1.00 35.16 298 GLN A O 1
ATOM 2245 N N . PRO A 1 299 ? -10.751 -5.232 -77.362 1.00 45.72 299 PRO A N 1
ATOM 2246 C CA . PRO A 1 299 ? -11.194 -3.840 -77.565 1.00 45.72 299 PRO A CA 1
ATOM 2247 C C . PRO A 1 299 ? -12.703 -3.499 -77.430 1.00 45.72 299 PRO A C 1
ATOM 2249 O O . PRO A 1 299 ? -13.589 -4.324 -77.611 1.00 45.72 299 PRO A O 1
ATOM 2252 N N . GLY A 1 300 ? -12.958 -2.189 -77.287 1.00 33.50 300 GLY A N 1
ATOM 2253 C CA . GLY A 1 300 ? -13.996 -1.457 -78.032 1.00 33.50 300 GLY A CA 1
ATOM 2254 C C . GLY A 1 300 ? -15.420 -1.402 -77.464 1.00 33.50 300 GLY A C 1
ATOM 2255 O O . GLY A 1 300 ? -16.145 -2.382 -77.548 1.00 33.50 300 GLY A O 1
ATOM 2256 N N . LYS A 1 301 ? -15.863 -0.209 -77.028 1.00 35.25 301 LYS A N 1
ATOM 2257 C CA . LYS A 1 301 ? -16.928 0.626 -77.651 1.00 35.25 301 LYS A CA 1
ATOM 2258 C C . LYS A 1 301 ? -17.266 1.823 -76.739 1.00 35.25 301 LYS A C 1
ATOM 2260 O O . LYS A 1 301 ? -17.525 1.646 -75.557 1.00 35.25 301 LYS A O 1
ATOM 2265 N N . ALA A 1 302 ? -17.280 3.026 -77.306 1.00 38.16 302 ALA A N 1
ATOM 2266 C CA . ALA A 1 302 ? -17.810 4.269 -76.718 1.00 38.16 302 ALA A CA 1
ATOM 2267 C C . ALA A 1 302 ? -19.197 4.585 -77.351 1.00 38.16 302 ALA A C 1
ATOM 2269 O O . ALA A 1 302 ? -19.615 3.788 -78.202 1.00 38.16 302 ALA A O 1
ATOM 2270 N N . PRO A 1 303 ? -19.868 5.745 -77.136 1.00 52.19 303 PRO A N 1
ATOM 2271 C CA . PRO A 1 303 ? -19.784 6.783 -76.084 1.00 52.19 303 PRO A CA 1
ATOM 2272 C C . PRO A 1 303 ? -21.186 7.261 -75.567 1.00 52.19 303 PRO A C 1
ATOM 2274 O O . PRO A 1 303 ? -22.215 6.718 -75.960 1.00 52.19 303 PRO A O 1
ATOM 2277 N N . SER A 1 304 ? -21.188 8.362 -74.788 1.00 36.72 304 SER A N 1
ATOM 2278 C CA . SER A 1 304 ? -22.303 9.304 -74.486 1.00 36.72 304 SER A CA 1
ATOM 2279 C C . SER A 1 304 ? -23.248 8.902 -73.339 1.00 36.72 304 SER A C 1
ATOM 2281 O O . SER A 1 304 ? -23.593 7.738 -73.215 1.00 36.72 304 SER A O 1
ATOM 2283 N N . ALA A 1 305 ? -23.724 9.776 -72.443 1.00 38.34 305 ALA A N 1
ATOM 2284 C CA . ALA A 1 305 ? -23.806 11.242 -72.359 1.00 38.34 305 ALA A CA 1
ATOM 2285 C C . ALA A 1 305 ? -23.699 11.664 -70.859 1.00 38.34 305 ALA A C 1
ATOM 2287 O O . ALA A 1 305 ? -23.877 10.815 -69.988 1.00 38.34 305 ALA A O 1
ATOM 2288 N N . SER A 1 306 ? -23.210 12.862 -70.502 1.00 34.47 306 SER A N 1
ATOM 2289 C CA . SER A 1 306 ? -24.016 14.049 -70.099 1.00 34.47 306 SER A CA 1
ATOM 2290 C C . SER A 1 306 ? -25.207 13.675 -69.187 1.00 34.47 306 SER A C 1
ATOM 2292 O O . SER A 1 306 ? -25.998 12.825 -69.561 1.00 34.47 306 SER A O 1
ATOM 2294 N N . GLU A 1 307 ? -25.480 14.242 -68.011 1.00 37.81 307 GLU A N 1
ATOM 2295 C CA . GLU A 1 307 ? -25.388 15.634 -67.570 1.00 37.81 307 GLU A CA 1
ATOM 2296 C C . GLU A 1 307 ? -25.967 15.709 -66.123 1.00 37.81 307 GLU A C 1
ATOM 2298 O O . GLU A 1 307 ? -26.870 14.948 -65.781 1.00 37.81 307 GLU A O 1
ATOM 2303 N N . THR A 1 308 ? -25.484 16.668 -65.321 1.00 41.09 308 THR A N 1
ATOM 2304 C CA . THR A 1 308 ? -26.301 17.523 -64.417 1.00 41.09 308 THR A CA 1
ATOM 2305 C C . THR A 1 308 ? -26.840 16.967 -63.071 1.00 41.09 308 THR A C 1
ATOM 2307 O O . THR A 1 308 ? -27.941 16.440 -62.962 1.00 41.09 308 THR A O 1
ATOM 2310 N N . THR A 1 309 ? -26.093 17.246 -61.988 1.00 45.06 309 THR A N 1
ATOM 2311 C CA . THR A 1 309 ? -26.564 17.757 -60.661 1.00 45.06 309 THR A CA 1
ATOM 2312 C C . THR A 1 309 ? -27.510 18.975 -60.851 1.00 45.06 309 THR A C 1
ATOM 2314 O O . THR A 1 309 ? -27.337 19.603 -61.889 1.00 45.06 309 THR A O 1
ATOM 2317 N N . PRO A 1 310 ? -28.355 19.490 -59.910 1.00 57.28 310 PRO A N 1
ATOM 2318 C CA . PRO A 1 310 ? -28.454 19.194 -58.469 1.00 57.28 310 PRO A CA 1
ATOM 2319 C C . PRO A 1 310 ? -29.855 19.280 -57.778 1.00 57.28 310 PRO A C 1
ATOM 2321 O O . PRO A 1 310 ? -30.780 19.907 -58.274 1.00 57.28 310 PRO A O 1
ATOM 2324 N N . ALA A 1 311 ? -29.900 18.758 -56.538 1.00 42.97 311 ALA A N 1
ATOM 2325 C CA . ALA A 1 311 ? -30.573 19.288 -55.324 1.00 42.97 311 ALA A CA 1
ATOM 2326 C C . ALA A 1 311 ? -32.116 19.552 -55.330 1.00 42.97 311 ALA A C 1
ATOM 2328 O O . ALA A 1 311 ? -32.806 19.154 -56.259 1.00 42.97 311 ALA A O 1
ATOM 2329 N N . PRO A 1 312 ? -32.703 20.118 -54.251 1.00 60.94 312 PRO A N 1
ATOM 2330 C CA . PRO A 1 312 ? -33.152 19.412 -53.041 1.00 60.94 312 PRO A CA 1
ATOM 2331 C C . PRO A 1 312 ? -34.647 19.672 -52.716 1.00 60.94 312 PRO A C 1
ATOM 2333 O O . PRO A 1 312 ? -35.287 20.470 -53.387 1.00 60.94 312 PRO A O 1
ATOM 2336 N N . ASP A 1 313 ? -35.179 18.995 -51.688 1.00 43.91 313 ASP A N 1
ATOM 2337 C CA . ASP A 1 313 ? -36.163 19.477 -50.683 1.00 43.91 313 ASP A CA 1
ATOM 2338 C C . ASP A 1 313 ? -37.104 18.355 -50.214 1.00 43.91 313 ASP A C 1
ATOM 2340 O O . ASP A 1 313 ? -37.974 17.896 -50.959 1.00 43.91 313 ASP A O 1
ATOM 2344 N N . ARG A 1 314 ? -36.974 17.964 -48.941 1.00 48.31 314 ARG A N 1
ATOM 2345 C CA . ARG A 1 314 ? -37.967 18.228 -47.881 1.00 48.31 314 ARG A CA 1
ATOM 2346 C C . ARG A 1 314 ? -37.506 17.690 -46.532 1.00 48.31 314 ARG A C 1
ATOM 2348 O O . ARG A 1 314 ? -36.915 16.590 -46.508 1.00 48.31 314 ARG A O 1
#

Radius of gyration: 28.45 Å; chains: 1; bounding box: 77×39×103 Å